Protein 1WWP (pdb70)

Solvent-accessible surface area: 11952 Å² total

Structure (mmCIF, N/CA/C/O backbone):
data_1WWP
#
_entry.id   1WWP
#
_cell.length_a   74.380
_cell.length_b   61.420
_cell.length_c   60.780
_cell.angle_alpha   90.00
_cell.angle_beta   122.00
_cell.angle_gamma   90.00
#
_symmetry.space_group_name_H-M   'C 1 2 1'
#
loop_
_entity.id
_entity.type
_entity.pdbx_description
1 polymer 'hypothetical protein TTHA0636'
2 water water
#
loop_
_atom_site.group_PDB
_atom_site.id
_atom_site.type_symbol
_atom_site.label_atom_id
_atom_site.label_alt_id
_atom_site.label_comp_id
_atom_site.label_asym_id
_atom_site.label_entity_id
_atom_site.label_seq_id
_atom_site.pdbx_PDB_ins_code
_atom_site.Cartn_x
_atom_site.Cartn_y
_atom_site.Cartn_z
_atom_site.occupancy
_atom_site.B_iso_or_equiv
_atom_site.auth_seq_id
_atom_site.auth_comp_id
_atom_site.auth_asym_id
_atom_site.auth_atom_id
_atom_site.pdbx_PDB_model_num
ATOM 9 N N . ALA A 1 2 ? 12.790 -2.171 12.349 1.00 86.77 2 ALA A N 1
ATOM 10 C CA . ALA A 1 2 ? 12.597 -0.970 11.540 1.00 79.10 2 ALA A CA 1
ATOM 11 C C . ALA A 1 2 ? 11.623 -1.122 10.363 1.00 72.57 2 ALA A C 1
ATOM 12 O O . ALA A 1 2 ? 10.436 -0.832 10.496 1.00 66.55 2 ALA A O 1
ATOM 14 N N . GLU A 1 3 ? 12.134 -1.579 9.222 1.00 71.63 3 GLU A N 1
ATOM 15 C CA . GLU A 1 3 ? 11.347 -1.756 7.995 1.00 71.44 3 GLU A CA 1
ATOM 16 C C . GLU A 1 3 ? 9.924 -2.316 8.133 1.00 69.83 3 GLU A C 1
ATOM 17 O O . GLU A 1 3 ? 8.962 -1.708 7.655 1.00 71.21 3 GLU A O 1
ATOM 23 N N . LYS A 1 4 ? 9.789 -3.475 8.767 1.00 66.12 4 LYS A N 1
ATOM 24 C CA . LYS A 1 4 ? 8.483 -4.108 8.936 1.00 65.56 4 LYS A CA 1
ATOM 25 C C . LYS A 1 4 ? 7.554 -3.247 9.795 1.00 59.93 4 LYS A C 1
ATOM 26 O O . LYS A 1 4 ? 6.351 -3.141 9.527 1.00 55.94 4 LYS A O 1
ATOM 32 N N . ALA A 1 5 ? 8.115 -2.637 10.832 1.00 51.65 5 ALA A N 1
ATOM 33 C CA . ALA A 1 5 ? 7.333 -1.776 11.708 1.00 47.47 5 ALA A CA 1
ATOM 34 C C . ALA A 1 5 ? 6.909 -0.565 10.881 1.00 40.08 5 ALA A C 1
ATOM 35 O O . ALA A 1 5 ? 5.783 -0.088 10.984 1.00 39.06 5 ALA A O 1
ATOM 37 N N . LEU A 1 6 ? 7.823 -0.092 10.041 1.00 37.49 6 LEU A N 1
ATOM 38 C CA . LEU A 1 6 ? 7.563 1.050 9.177 1.00 43.13 6 LEU A CA 1
ATOM 39 C C . LEU A 1 6 ? 6.401 0.791 8.213 1.00 38.08 6 LEU A C 1
ATOM 40 O O . LEU A 1 6 ? 5.728 1.724 7.783 1.00 42.05 6 LEU A O 1
ATOM 45 N N . ALA A 1 7 ? 6.162 -0.480 7.902 1.00 42.70 7 ALA A N 1
ATOM 46 C CA . ALA A 1 7 ? 5.089 -0.889 6.984 1.00 43.76 7 ALA A CA 1
ATOM 47 C C . ALA A 1 7 ? 3.706 -0.722 7.597 1.00 42.08 7 ALA A C 1
ATOM 48 O O . ALA A 1 7 ? 2.757 -0.301 6.931 1.00 45.79 7 ALA A O 1
ATOM 50 N N . THR A 1 8 ? 3.590 -1.061 8.876 1.00 47.44 8 THR A N 1
ATOM 51 C CA . THR A 1 8 ? 2.318 -0.946 9.577 1.00 41.06 8 THR A CA 1
ATOM 52 C C . THR A 1 8 ? 1.985 0.530 9.769 1.00 39.02 8 THR A C 1
ATOM 53 O O . THR A 1 8 ? 0.814 0.922 9.741 1.00 38.76 8 THR A O 1
ATOM 57 N N . LEU A 1 9 ? 3.015 1.354 9.947 1.00 35.72 9 LEU A N 1
ATOM 58 C CA . LEU A 1 9 ? 2.805 2.791 10.108 1.00 35.62 9 LEU A CA 1
ATOM 59 C C . LEU A 1 9 ? 2.246 3.394 8.816 1.00 36.15 9 LEU A C 1
ATOM 60 O O . LEU A 1 9 ? 1.265 4.144 8.842 1.00 41.35 9 LEU A O 1
ATOM 65 N N . LYS A 1 10 ? 2.883 3.073 7.691 1.00 37.52 10 LYS A N 1
ATOM 66 C CA . LYS A 1 10 ? 2.456 3.604 6.402 1.00 43.31 10 LYS A CA 1
ATOM 67 C C . LYS A 1 10 ? 1.008 3.261 6.067 1.00 46.73 10 LYS A C 1
ATOM 68 O O . LYS A 1 10 ? 0.348 3.995 5.332 1.00 48.44 10 LYS A O 1
ATOM 74 N N . GLU A 1 11 ? 0.511 2.159 6.622 1.00 47.86 11 GLU A N 1
ATOM 75 C CA . GLU A 1 11 ? -0.871 1.763 6.403 1.00 51.28 11 GLU A CA 1
ATOM 76 C C . GLU A 1 11 ? -1.816 2.870 6.867 1.00 52.10 11 GLU A C 1
ATOM 77 O O . GLU A 1 11 ? -2.877 3.074 6.282 1.00 52.33 11 GLU A O 1
ATOM 83 N N . LEU A 1 12 ? -1.426 3.587 7.915 1.00 43.55 12 LEU A N 1
ATOM 84 C CA . LEU A 1 12 ? -2.284 4.619 8.482 1.00 43.94 12 LEU A CA 1
ATOM 85 C C . LEU A 1 12 ? -1.781 6.048 8.350 1.00 45.55 12 LEU A C 1
ATOM 86 O O . LEU A 1 12 ? -2.575 6.981 8.329 1.00 44.89 12 LEU A O 1
ATOM 91 N N . ALA A 1 13 ? -0.466 6.221 8.273 1.00 46.93 13 ALA A N 1
ATOM 92 C CA . ALA A 1 13 ? 0.116 7.561 8.195 1.00 48.32 13 ALA A CA 1
ATOM 93 C C . ALA A 1 13 ? -0.302 8.385 6.977 1.00 48.25 13 ALA A C 1
ATOM 94 O O . ALA A 1 13 ? -0.249 9.614 7.009 1.00 48.14 13 ALA A O 1
ATOM 96 N N . PHE A 1 14 ? -0.731 7.715 5.914 1.00 53.76 14 PHE A N 1
ATOM 97 C CA . PHE A 1 14 ? -1.124 8.409 4.692 1.00 55.07 14 PHE A CA 1
ATOM 98 C C . PHE A 1 14 ? -2.623 8.539 4.504 1.00 57.42 14 PHE A C 1
ATOM 99 O O . PHE A 1 14 ? -3.101 8.797 3.400 1.00 62.77 14 PHE A O 1
ATOM 107 N N . LEU A 1 15 ? -3.363 8.383 5.596 1.00 56.05 15 LEU A N 1
ATOM 108 C CA . LEU A 1 15 ? -4.810 8.498 5.551 1.00 58.05 15 LEU A CA 1
ATOM 109 C C . LEU A 1 15 ? -5.194 9.966 5.547 1.00 62.10 15 LEU A C 1
ATOM 110 O O . LEU A 1 15 ? -4.777 10.731 6.416 1.00 59.93 15 LEU A O 1
ATOM 115 N N . GLU A 1 16 ? -5.997 10.351 4.561 1.00 63.79 16 GLU A N 1
ATOM 116 C CA . GLU A 1 16 ? -6.439 11.730 4.421 1.00 65.70 16 GLU A CA 1
ATOM 117 C C . GLU A 1 16 ? -7.302 12.216 5.591 1.00 62.90 16 GLU A C 1
ATOM 118 O O . GLU A 1 16 ? -7.034 13.268 6.162 1.00 60.55 16 GLU A O 1
ATOM 124 N N . ASP A 1 17 ? -8.336 11.457 5.945 1.00 61.57 17 ASP A N 1
ATOM 125 C CA . ASP A 1 17 ? -9.218 11.841 7.053 1.00 61.68 17 ASP A CA 1
ATOM 126 C C . ASP A 1 17 ? -9.435 10.647 7.986 1.00 55.76 17 ASP A C 1
ATOM 127 O O . ASP A 1 17 ? -10.454 9.963 7.912 1.00 49.84 17 ASP A O 1
ATOM 132 N N . PRO A 1 18 ? -8.480 10.399 8.898 1.00 51.27 18 PRO A N 1
ATOM 133 C CA . PRO A 1 18 ? -8.597 9.273 9.824 1.00 42.98 18 PRO A CA 1
ATOM 134 C C . PRO A 1 18 ? -9.627 9.486 10.910 1.00 37.11 18 PRO A C 1
ATOM 135 O O . PRO A 1 18 ? -9.933 10.614 11.297 1.00 43.12 18 PRO A O 1
ATOM 139 N N . SER A 1 19 ? -10.170 8.384 11.398 1.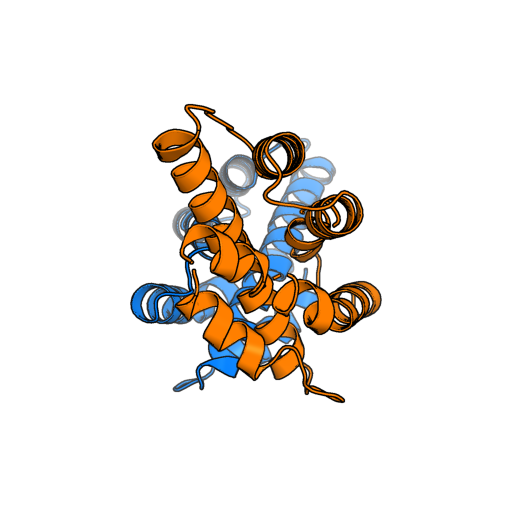00 37.33 19 SER A N 1
ATOM 140 C CA . SER A 1 19 ? -11.124 8.416 12.497 1.00 41.19 19 SER A CA 1
ATOM 141 C C . SER A 1 19 ? -10.247 8.556 13.749 1.00 38.72 19 SER A C 1
ATOM 142 O O . SER A 1 19 ? -9.026 8.438 13.666 1.00 35.36 19 SER A O 1
ATOM 145 N N . PRO A 1 20 ? -10.852 8.827 14.912 1.00 37.97 20 PRO A N 1
ATOM 146 C CA . PRO A 1 20 ? -10.027 8.951 16.120 1.00 39.09 20 PRO A CA 1
ATOM 147 C C . PRO A 1 20 ? -9.285 7.637 16.424 1.00 35.37 20 PRO A C 1
ATOM 148 O O . PRO A 1 20 ? -8.175 7.653 16.956 1.00 40.72 20 PRO A O 1
ATOM 152 N N . VAL A 1 21 ? -9.895 6.505 16.082 1.00 34.41 21 VAL A N 1
ATOM 153 C CA . VAL A 1 21 ? -9.254 5.208 16.317 1.00 32.51 21 VAL A CA 1
ATOM 154 C C . VAL A 1 21 ? -8.017 5.047 15.437 1.00 37.57 21 VAL A C 1
ATOM 155 O O . VAL A 1 21 ? -6.933 4.733 15.924 1.00 33.10 21 VAL A O 1
ATOM 159 N N . GLU A 1 22 ? -8.171 5.291 14.138 1.00 31.61 22 GLU A N 1
ATOM 160 C CA . GLU A 1 22 ? -7.055 5.159 13.217 1.00 35.48 22 GLU A CA 1
ATOM 161 C C . GLU A 1 22 ? -5.902 6.078 13.592 1.00 32.98 22 GLU A C 1
ATOM 162 O O . GLU A 1 22 ? -4.740 5.689 13.519 1.00 32.76 22 GLU A O 1
ATOM 168 N N . ARG A 1 23 ? -6.244 7.308 13.969 1.00 29.61 23 ARG A N 1
ATOM 169 C CA . ARG A 1 23 ? -5.266 8.303 14.365 1.00 32.14 23 ARG A CA 1
ATOM 170 C C . ARG A 1 23 ? -4.459 7.847 15.613 1.00 29.62 23 ARG A C 1
ATOM 171 O O . ARG A 1 23 ? -3.242 7.913 15.632 1.00 28.30 23 ARG A O 1
ATOM 179 N N . ASP A 1 24 ? -5.151 7.395 16.651 1.00 30.89 24 ASP A N 1
ATOM 180 C CA . ASP A 1 24 ? -4.471 6.927 17.858 1.00 32.24 24 ASP A CA 1
ATOM 181 C C . ASP A 1 24 ? -3.558 5.752 17.505 1.00 36.41 24 ASP A C 1
ATOM 182 O O . ASP A 1 24 ? -2.433 5.653 17.997 1.00 36.11 24 ASP A O 1
ATOM 187 N N . ALA A 1 25 ? -4.046 4.876 16.630 1.00 31.37 25 ALA A N 1
ATOM 188 C CA . ALA A 1 25 ? -3.284 3.723 16.171 1.00 27.16 25 ALA A CA 1
ATOM 189 C C . ALA A 1 25 ? -2.037 4.158 15.396 1.00 28.98 25 ALA A C 1
ATOM 190 O O . ALA A 1 25 ? -0.981 3.545 15.502 1.00 28.24 25 ALA A O 1
ATOM 192 N N . ALA A 1 26 ? -2.166 5.206 14.594 1.00 34.45 26 ALA A N 1
ATOM 193 C CA . ALA A 1 26 ? -1.036 5.704 13.809 1.00 33.77 26 ALA A CA 1
ATOM 194 C C . ALA A 1 26 ? 0.016 6.258 14.768 1.00 29.57 26 ALA A C 1
ATOM 195 O O . ALA A 1 26 ? 1.209 6.149 14.529 1.00 25.79 26 ALA A O 1
ATOM 197 N N . ILE A 1 27 ? -0.439 6.850 15.861 1.00 33.36 27 ILE A N 1
ATOM 198 C CA . ILE A 1 27 ? 0.488 7.417 16.833 1.00 34.29 27 ILE A CA 1
ATOM 199 C C . ILE A 1 27 ? 1.255 6.304 17.547 1.00 30.52 27 ILE A C 1
ATOM 200 O O . ILE A 1 27 ? 2.461 6.400 17.759 1.00 32.52 27 ILE A O 1
ATOM 205 N N . GLN A 1 28 ? 0.545 5.239 17.901 1.00 31.91 28 GLN A N 1
ATOM 206 C CA . GLN A 1 28 ? 1.155 4.093 18.553 1.00 27.81 28 GLN A CA 1
ATOM 207 C C . GLN A 1 28 ? 2.210 3.480 17.629 1.00 31.17 28 GLN A C 1
ATOM 208 O O . GLN A 1 28 ? 3.323 3.168 18.056 1.00 34.48 28 GLN A O 1
ATOM 214 N N . ARG A 1 29 ? 1.874 3.316 16.357 1.00 29.32 29 ARG A N 1
ATOM 215 C CA . ARG A 1 29 ? 2.817 2.727 15.406 1.00 26.03 29 ARG A CA 1
ATOM 216 C C . ARG A 1 29 ? 4.012 3.620 15.178 1.00 26.07 29 ARG A C 1
ATOM 217 O O . ARG A 1 29 ? 5.127 3.147 14.984 1.00 24.84 29 ARG A O 1
ATOM 225 N N . PHE A 1 30 ? 3.783 4.923 15.171 1.00 26.51 30 PHE A N 1
ATOM 226 C CA . PHE A 1 30 ? 4.895 5.845 15.016 1.00 27.25 30 PHE A CA 1
ATOM 227 C C . PHE A 1 30 ? 5.871 5.604 16.189 1.00 23.51 30 PHE A C 1
ATOM 228 O O . PHE A 1 30 ? 7.094 5.581 16.016 1.00 29.02 30 PHE A O 1
ATOM 236 N N . GLU A 1 31 ? 5.314 5.413 17.379 1.00 25.19 31 GLU A N 1
ATOM 237 C CA . GLU A 1 31 ? 6.138 5.189 18.561 1.00 28.47 31 GLU A CA 1
ATOM 238 C C . GLU A 1 31 ? 7.081 4.015 18.389 1.00 31.16 31 GLU A C 1
ATOM 239 O O . GLU A 1 31 ? 8.302 4.184 18.459 1.00 33.17 31 GLU A O 1
ATOM 245 N N . TYR A 1 32 ? 6.540 2.823 18.140 1.00 31.26 32 TYR A N 1
ATOM 246 C CA . TYR A 1 32 ? 7.426 1.682 18.001 1.00 34.64 32 TYR A CA 1
ATOM 247 C C . TYR A 1 32 ? 8.275 1.687 16.743 1.00 33.53 32 TYR A C 1
ATOM 248 O O . TYR A 1 32 ? 9.313 1.033 16.698 1.00 38.66 32 TYR A O 1
ATOM 257 N N . THR A 1 33 ? 7.860 2.439 15.729 1.00 25.90 33 THR A N 1
ATOM 258 C CA . THR A 1 33 ? 8.656 2.528 14.520 1.00 29.31 33 THR A CA 1
ATOM 259 C C . THR A 1 33 ? 9.853 3.434 14.794 1.00 29.14 33 THR A C 1
ATOM 260 O O . THR A 1 33 ? 10.968 3.197 14.323 1.00 27.75 33 THR A O 1
ATOM 264 N N . PHE A 1 34 ? 9.601 4.494 15.548 1.00 32.82 34 PHE A N 1
ATOM 265 C CA . PHE A 1 34 ? 10.646 5.438 15.921 1.00 32.43 34 PHE A CA 1
ATOM 266 C C . PHE A 1 34 ? 11.729 4.736 16.737 1.00 29.80 34 PHE A C 1
ATOM 267 O O . PHE A 1 34 ? 12.920 4.870 16.458 1.00 28.50 34 PHE A O 1
ATOM 275 N N . GLU A 1 35 ? 11.299 4.010 17.764 1.00 32.09 35 GLU A N 1
ATOM 276 C CA . GLU A 1 35 ? 12.234 3.306 18.629 1.00 39.28 35 GLU A CA 1
ATOM 277 C C . GLU A 1 35 ? 13.091 2.342 17.824 1.00 39.61 35 GLU A C 1
ATOM 278 O O . GLU A 1 35 ? 14.303 2.266 18.026 1.00 37.09 35 GLU A O 1
ATOM 284 N N . ALA A 1 36 ? 12.466 1.608 16.909 1.00 36.28 36 ALA A N 1
ATOM 285 C CA . ALA A 1 36 ? 13.206 0.665 16.078 1.00 38.88 36 ALA A CA 1
ATOM 286 C C . ALA A 1 36 ? 14.101 1.432 15.121 1.00 36.54 36 ALA A C 1
ATOM 287 O O . ALA A 1 36 ? 15.187 0.988 14.770 1.00 39.62 36 ALA A O 1
ATOM 289 N N . PHE A 1 37 ? 13.645 2.601 14.699 1.00 39.14 37 PHE A N 1
ATOM 290 C CA . PHE A 1 37 ? 14.434 3.387 13.771 1.00 34.03 37 PHE A CA 1
ATOM 291 C C . PHE A 1 37 ? 15.735 3.941 14.384 1.00 32.37 37 PHE A C 1
ATOM 292 O O . PHE A 1 37 ? 16.804 3.751 13.825 1.00 28.06 37 PHE A O 1
ATOM 300 N N . TRP A 1 38 ? 15.668 4.609 15.531 1.00 33.09 38 TRP A N 1
ATOM 301 C CA . TRP A 1 38 ? 16.912 5.171 16.072 1.00 31.90 38 TRP A CA 1
ATOM 302 C C . TRP A 1 38 ? 17.866 4.089 16.544 1.00 28.58 38 TRP A C 1
ATOM 303 O O . TRP A 1 38 ? 19.078 4.260 16.495 1.00 30.80 38 TRP A O 1
ATOM 314 N N . LYS A 1 39 ? 17.311 2.952 16.943 1.00 33.39 39 LYS A N 1
ATOM 315 C CA . LYS A 1 39 ? 18.127 1.822 17.367 1.00 35.75 39 LYS A CA 1
ATOM 316 C C . LYS A 1 39 ? 18.910 1.259 16.190 1.00 28.80 39 LYS A C 1
ATOM 317 O O . LYS A 1 39 ? 20.071 0.872 16.331 1.00 29.05 39 LYS A O 1
ATOM 323 N N . ALA A 1 40 ? 18.292 1.219 15.017 1.00 26.67 40 ALA A N 1
ATOM 324 C CA . ALA A 1 40 ? 18.991 0.695 13.841 1.00 25.57 40 ALA A CA 1
ATOM 325 C C . ALA A 1 40 ? 20.115 1.661 13.450 1.00 27.17 40 ALA A C 1
ATOM 326 O O . ALA A 1 40 ? 21.203 1.248 13.038 1.00 29.46 40 ALA A O 1
ATOM 328 N N . LEU A 1 41 ? 19.842 2.954 13.543 1.00 26.91 41 LEU A N 1
ATOM 329 C CA . LEU A 1 41 ? 20.860 3.966 13.233 1.00 29.17 41 LEU A CA 1
ATOM 330 C C . LEU A 1 41 ? 22.013 3.851 14.256 1.00 24.05 41 LEU A C 1
ATOM 331 O O . LEU A 1 41 ? 23.181 3.890 13.894 1.00 27.87 41 LEU A O 1
ATOM 336 N N . GLN A 1 42 ? 21.660 3.712 15.531 1.00 23.15 42 GLN A N 1
ATOM 337 C CA . GLN A 1 42 ? 22.670 3.584 16.585 1.00 29.82 42 GLN A CA 1
ATOM 338 C C . GLN A 1 42 ? 23.615 2.400 16.314 1.00 30.22 42 GLN A C 1
ATOM 339 O O . GLN A 1 42 ? 24.832 2.555 16.353 1.00 32.94 42 GLN A O 1
ATOM 345 N N . ALA A 1 43 ? 23.046 1.230 16.012 1.00 38.44 43 ALA A N 1
ATOM 346 C CA . ALA A 1 43 ? 23.829 0.022 15.720 1.00 34.99 43 ALA A CA 1
ATOM 347 C C . ALA A 1 43 ? 24.665 0.204 14.471 1.00 36.52 43 ALA A C 1
ATOM 348 O O . ALA A 1 43 ? 25.813 -0.240 14.402 1.00 34.28 43 ALA A O 1
ATOM 350 N N . TYR A 1 44 ? 24.087 0.860 13.471 1.00 31.54 44 TYR A N 1
ATOM 351 C CA . TYR A 1 44 ? 24.801 1.088 12.229 1.00 29.33 44 TYR A CA 1
ATOM 352 C C . TYR A 1 44 ? 26.012 2.006 12.472 1.00 32.23 44 TYR A C 1
ATOM 353 O O . TYR A 1 44 ? 27.111 1.753 11.985 1.00 32.83 44 TYR A O 1
ATOM 362 N N . LEU A 1 45 ? 25.786 3.100 13.186 1.00 32.59 45 LEU A N 1
ATOM 363 C CA . LEU A 1 45 ? 26.862 4.047 13.463 1.00 35.71 45 LEU A CA 1
ATOM 364 C C . LEU A 1 45 ? 27.959 3.336 14.263 1.00 35.03 45 LEU A C 1
ATOM 365 O O . LEU A 1 45 ? 29.144 3.557 14.044 1.00 33.79 45 LEU A O 1
ATOM 370 N N . ARG A 1 46 ? 27.546 2.456 15.165 1.00 31.35 46 ARG A N 1
ATOM 371 C CA . ARG A 1 46 ? 28.493 1.715 15.982 1.00 40.57 46 ARG A CA 1
ATOM 372 C C . ARG A 1 46 ? 29.348 0.767 15.151 1.00 41.78 46 ARG A C 1
ATOM 373 O O . ARG A 1 46 ? 30.574 0.850 15.166 1.00 37.83 46 ARG A O 1
ATOM 381 N N . GLU A 1 47 ? 28.689 -0.112 14.406 1.00 40.65 47 GLU A N 1
ATOM 382 C CA . GLU A 1 47 ? 29.360 -1.117 13.593 1.00 39.70 47 GLU A CA 1
ATOM 383 C C . GLU A 1 47 ? 30.069 -0.646 12.331 1.00 38.14 47 GLU A C 1
ATOM 384 O O . GLU A 1 47 ? 31.170 -1.113 12.016 1.00 33.22 47 GLU A O 1
ATOM 390 N N . LYS A 1 48 ? 29.450 0.269 11.601 1.00 34.00 48 LYS A N 1
ATOM 391 C CA . LYS A 1 48 ? 30.041 0.749 10.353 1.00 35.06 48 LYS A CA 1
ATOM 392 C C . LYS A 1 48 ? 30.903 2.007 10.466 1.00 32.29 48 LYS A C 1
ATOM 393 O O . LYS A 1 48 ? 31.766 2.232 9.623 1.00 38.69 48 LYS A O 1
ATOM 399 N N . GLU A 1 49 ? 30.661 2.846 11.471 1.00 28.80 49 GLU A N 1
ATOM 400 C CA . GLU A 1 49 ? 31.443 4.090 11.599 1.00 29.89 49 GLU A CA 1
ATOM 401 C C . GLU A 1 49 ? 32.361 4.133 12.829 1.00 32.68 49 GLU A C 1
ATOM 402 O O . GLU A 1 49 ? 33.345 4.871 12.841 1.00 28.72 49 GLU A O 1
ATOM 408 N N . GLY A 1 50 ? 32.011 3.359 13.856 1.00 33.87 50 GLY A N 1
ATOM 409 C CA . GLY A 1 50 ? 32.791 3.330 15.074 1.00 35.04 50 GLY A CA 1
ATOM 410 C C . GLY A 1 50 ? 32.400 4.527 15.917 1.00 41.92 50 GLY A C 1
ATOM 411 O O . GLY A 1 50 ? 33.166 4.985 16.767 1.00 32.59 50 GLY A O 1
ATOM 412 N N . LEU A 1 51 ? 31.211 5.059 15.645 1.00 37.69 51 LEU A N 1
ATOM 413 C CA . LEU A 1 51 ? 30.701 6.195 16.389 1.00 39.65 51 LEU A CA 1
ATOM 414 C C . LEU A 1 51 ? 29.624 5.715 17.353 1.00 35.48 51 LEU A C 1
ATOM 415 O O . LEU A 1 51 ? 28.711 4.987 16.971 1.00 36.46 51 LEU A O 1
ATOM 420 N N . GLU A 1 52 ? 29.726 6.140 18.605 1.00 29.51 52 GLU A N 1
ATOM 421 C CA . GLU A 1 52 ? 28.778 5.734 19.628 1.00 35.83 52 GLU A CA 1
ATOM 422 C C . GLU A 1 52 ? 27.834 6.849 20.089 1.00 40.56 52 GLU A C 1
ATOM 423 O O . GLU A 1 52 ? 28.274 7.911 20.544 1.00 41.65 52 GLU A O 1
ATOM 429 N N . GLY A 1 53 ? 26.534 6.597 19.980 1.00 41.56 53 GLY A N 1
ATOM 430 C CA . GLY A 1 53 ? 25.543 7.566 20.411 1.00 41.07 53 GLY A CA 1
ATOM 431 C C . GLY A 1 53 ? 24.662 6.863 21.419 1.00 46.62 53 GLY A C 1
ATOM 432 O O . GLY A 1 53 ? 24.318 5.697 21.218 1.00 46.51 53 GLY A O 1
ATOM 433 N N . ALA A 1 54 ? 24.293 7.548 22.502 1.00 46.37 54 ALA A N 1
ATOM 434 C CA . ALA A 1 54 ? 23.459 6.930 23.530 1.00 43.88 54 ALA A CA 1
ATOM 435 C C . ALA A 1 54 ? 21.964 7.230 23.391 1.00 42.65 54 ALA A C 1
ATOM 436 O O . ALA A 1 54 ? 21.123 6.355 23.598 1.00 46.30 54 ALA A O 1
ATOM 438 N N . SER A 1 55 ? 21.640 8.466 23.038 1.00 40.43 55 SER A N 1
ATOM 439 C CA . SER A 1 55 ? 20.248 8.894 22.913 1.00 41.67 55 SER A CA 1
ATOM 440 C C . SER A 1 55 ? 19.790 9.158 21.481 1.00 31.99 55 SER A C 1
ATOM 441 O O . SER A 1 55 ? 20.599 9.346 20.585 1.00 34.53 55 SER A O 1
ATOM 444 N N . PRO A 1 56 ? 18.468 9.191 21.260 1.00 36.71 56 PRO A N 1
ATOM 445 C CA . PRO A 1 56 ? 17.927 9.447 19.922 1.00 33.24 56 PRO A CA 1
ATOM 446 C C . PRO A 1 56 ? 18.529 10.707 19.285 1.00 35.54 56 PRO A C 1
ATOM 447 O O . PRO A 1 56 ? 18.939 10.700 18.113 1.00 29.92 56 PRO A O 1
ATOM 451 N N . LYS A 1 57 ? 18.599 11.792 20.057 1.00 34.81 57 LYS A N 1
ATOM 452 C CA . LYS A 1 57 ? 19.157 13.041 19.530 1.00 36.36 57 LYS A CA 1
ATOM 453 C C . LYS A 1 57 ? 20.648 12.959 19.223 1.00 33.27 57 LYS A C 1
ATOM 454 O O . LYS A 1 57 ? 21.121 13.505 18.232 1.00 38.78 57 LYS A O 1
ATOM 460 N N . GLY A 1 58 ? 21.392 12.274 20.074 1.00 35.42 58 GLY A N 1
ATOM 461 C CA . GLY A 1 58 ? 22.818 12.144 19.844 1.00 35.83 58 GLY A CA 1
ATOM 462 C C . GLY A 1 58 ? 23.094 11.304 18.619 1.00 31.69 58 GLY A C 1
ATOM 463 O O . GLY A 1 58 ? 24.009 11.580 17.849 1.00 29.32 58 GLY A O 1
ATOM 464 N N . VAL A 1 59 ? 22.302 10.254 18.449 1.00 29.44 59 VAL A N 1
ATOM 465 C CA . VAL A 1 59 ? 22.475 9.375 17.299 1.00 34.91 59 VAL A CA 1
ATOM 466 C C . VAL A 1 59 ? 22.148 10.139 16.018 1.00 26.93 59 VAL A C 1
ATOM 467 O O . VAL A 1 59 ? 22.832 10.038 15.005 1.00 33.38 59 VAL A O 1
ATOM 471 N N . ILE A 1 60 ? 21.113 10.957 16.078 1.00 32.31 60 ILE A N 1
ATOM 472 C CA . ILE A 1 60 ? 20.747 11.715 14.887 1.00 36.78 60 ILE A CA 1
ATOM 473 C C . ILE A 1 60 ? 21.896 12.699 14.521 1.00 31.38 60 ILE A C 1
ATOM 474 O O . ILE A 1 60 ? 22.270 12.834 13.341 1.00 30.20 60 ILE A O 1
ATOM 479 N N . ARG A 1 61 ? 22.479 13.343 15.535 1.00 32.18 61 ARG A N 1
ATOM 480 C CA . ARG A 1 61 ? 23.581 14.292 15.307 1.00 36.56 61 ARG A CA 1
ATOM 481 C C . ARG A 1 61 ? 24.771 13.578 14.671 1.00 32.73 61 ARG A C 1
ATOM 482 O O . ARG A 1 61 ? 25.432 14.106 13.788 1.00 33.45 61 ARG A O 1
ATOM 490 N N . LEU A 1 62 ? 25.063 12.358 15.120 1.00 35.63 62 LEU A N 1
ATOM 491 C CA . LEU A 1 62 ? 26.177 11.582 14.539 1.00 26.24 62 LEU A CA 1
ATOM 492 C C . LEU A 1 62 ? 25.778 11.137 13.124 1.00 28.33 62 LEU A C 1
ATOM 493 O O . LEU A 1 62 ? 26.590 11.168 12.212 1.00 25.29 62 LEU A O 1
ATOM 498 N N . ALA A 1 63 ? 24.526 10.727 12.937 1.00 30.90 63 ALA A N 1
ATOM 499 C CA . ALA A 1 63 ? 24.088 10.327 11.606 1.00 32.65 63 ALA A CA 1
ATOM 500 C C . ALA A 1 63 ? 24.296 11.516 10.653 1.00 36.24 63 ALA A C 1
ATOM 501 O O . ALA A 1 63 ? 24.708 11.343 9.510 1.00 39.47 63 ALA A O 1
ATOM 503 N N . ARG A 1 64 ? 24.022 12.725 11.136 1.00 39.48 64 ARG A N 1
ATOM 504 C CA . ARG A 1 64 ? 24.191 13.924 10.320 1.00 37.66 64 ARG A CA 1
ATOM 505 C C . ARG A 1 64 ? 25.645 14.179 9.968 1.00 40.33 64 ARG A C 1
ATOM 506 O O . ARG A 1 64 ? 25.979 14.403 8.808 1.00 36.13 64 ARG A O 1
ATOM 514 N N . GLU A 1 65 ? 26.522 14.150 10.966 1.00 37.80 65 GLU A N 1
ATOM 515 C CA . GLU A 1 65 ? 27.916 14.416 10.667 1.00 42.70 65 GLU A CA 1
ATOM 516 C C . GLU A 1 65 ? 28.540 13.393 9.721 1.00 39.04 65 GLU A C 1
ATOM 517 O O . GLU A 1 65 ? 29.418 13.726 8.923 1.00 37.03 65 GLU A O 1
ATOM 523 N N . VAL A 1 66 ? 28.090 12.146 9.801 1.00 42.36 66 VAL A N 1
ATOM 524 C CA . VAL A 1 66 ? 28.647 11.111 8.952 1.00 41.74 66 VAL A CA 1
ATOM 525 C C . VAL A 1 66 ? 28.052 11.163 7.549 1.00 47.29 66 VAL A C 1
ATOM 526 O O . VAL A 1 66 ? 28.544 10.536 6.614 1.00 53.03 66 VAL A O 1
ATOM 530 N N . GLY A 1 67 ? 26.989 11.940 7.413 1.00 47.97 67 GLY A N 1
ATOM 531 C CA . GLY A 1 67 ? 26.363 12.099 6.119 1.00 51.25 67 GLY A CA 1
ATOM 532 C C . GLY A 1 67 ? 25.118 11.269 5.881 1.00 55.59 67 GLY A C 1
ATOM 533 O O . GLY A 1 67 ? 24.459 11.434 4.853 1.00 53.87 67 GLY A O 1
ATOM 534 N N . LEU A 1 68 ? 24.790 10.382 6.819 1.00 56.91 68 LEU A N 1
ATOM 535 C CA . LEU A 1 68 ? 23.613 9.527 6.693 1.00 55.55 68 LEU A CA 1
ATOM 536 C C . LEU A 1 68 ? 22.348 10.361 6.620 1.00 53.16 68 LEU A C 1
ATOM 537 O O . LEU A 1 68 ? 21.325 9.914 6.114 1.00 55.87 68 LEU A O 1
ATOM 542 N N . LEU A 1 69 ? 22.424 11.575 7.143 1.00 50.82 69 LEU A N 1
ATOM 543 C CA . LEU A 1 69 ? 21.295 12.487 7.128 1.00 50.34 69 LEU A CA 1
ATOM 544 C C . LEU A 1 69 ? 21.754 13.841 6.642 1.00 54.66 69 LEU A C 1
ATOM 545 O O . LEU A 1 69 ? 22.716 14.396 7.166 1.00 56.20 69 LEU A O 1
ATOM 550 N N . ARG A 1 70 ? 21.077 14.376 5.636 1.00 58.69 70 ARG A N 1
ATOM 551 C CA . ARG A 1 70 ? 21.417 15.703 5.165 1.00 60.21 70 ARG A CA 1
ATOM 552 C C . ARG A 1 70 ? 20.918 16.591 6.296 1.00 64.56 70 ARG A C 1
ATOM 553 O O . ARG A 1 70 ? 20.089 16.155 7.100 1.00 64.62 70 ARG A O 1
ATOM 561 N N . ASP A 1 71 ? 21.410 17.822 6.373 1.00 65.72 71 ASP A N 1
ATOM 562 C CA . ASP A 1 71 ? 20.993 18.716 7.447 1.00 67.01 71 ASP A CA 1
ATOM 563 C C . ASP A 1 71 ? 19.478 18.834 7.566 1.00 66.81 71 ASP A C 1
ATOM 564 O O . ASP A 1 71 ? 18.942 18.805 8.672 1.00 65.64 71 ASP A O 1
ATOM 569 N N . GLU A 1 72 ? 18.782 18.950 6.437 1.00 67.53 72 GLU A N 1
ATOM 570 C CA . GLU A 1 72 ? 17.325 19.069 6.472 1.00 67.43 72 GLU A CA 1
ATOM 571 C C . GLU A 1 72 ? 16.670 17.807 7.039 1.00 59.24 72 GLU A C 1
ATOM 572 O O . GLU A 1 72 ? 15.726 17.887 7.824 1.00 54.50 72 GLU A O 1
ATOM 578 N N . GLU A 1 73 ? 17.165 16.644 6.634 1.00 53.36 73 GLU A N 1
ATOM 579 C CA . GLU A 1 73 ? 16.622 15.387 7.139 1.00 49.61 73 GLU A CA 1
ATOM 580 C C . GLU A 1 73 ? 16.874 15.354 8.650 1.00 45.47 73 GLU A C 1
ATOM 581 O O . GLU A 1 73 ? 15.979 15.031 9.441 1.00 43.78 73 GLU A O 1
ATOM 587 N N . ALA A 1 74 ? 18.098 15.703 9.044 1.00 45.25 74 ALA A N 1
ATOM 588 C CA . ALA A 1 74 ? 18.475 15.716 10.461 1.00 40.08 74 ALA A CA 1
ATOM 589 C C . ALA A 1 74 ? 17.473 16.510 11.278 1.00 37.31 74 ALA A C 1
ATOM 590 O O . ALA A 1 74 ? 16.947 16.005 12.259 1.00 39.28 74 ALA A O 1
ATOM 592 N N . ARG A 1 75 ? 17.196 17.753 10.875 1.00 43.22 75 ARG A N 1
ATOM 593 C CA . ARG A 1 75 ? 16.244 18.580 11.605 1.00 40.40 75 ARG A CA 1
ATOM 594 C C . ARG A 1 75 ? 14.849 17.952 11.661 1.00 40.35 75 ARG A C 1
ATOM 595 O O . ARG A 1 75 ? 14.180 18.001 12.687 1.00 39.07 75 ARG A O 1
ATOM 603 N N . LEU A 1 76 ? 14.403 17.353 10.566 1.00 40.92 76 LEU A N 1
ATOM 604 C CA . LEU A 1 76 ? 13.093 16.720 10.570 1.00 39.49 76 LEU A CA 1
ATOM 605 C C . LEU A 1 76 ? 13.150 15.556 11.584 1.00 38.89 76 LEU A C 1
ATOM 606 O O . LEU A 1 76 ? 12.167 15.267 12.261 1.00 41.06 76 LEU A O 1
ATOM 611 N N . ALA A 1 77 ? 14.312 14.907 11.680 1.00 36.01 77 ALA A N 1
ATOM 612 C CA . ALA A 1 77 ? 14.536 13.792 12.612 1.00 39.07 77 ALA A CA 1
ATOM 613 C C . ALA A 1 77 ? 14.455 14.266 14.064 1.00 35.96 77 ALA A C 1
ATOM 614 O O . ALA A 1 77 ? 13.818 13.631 14.901 1.00 38.19 77 ALA A O 1
ATOM 616 N N . LEU A 1 78 ? 15.110 15.385 14.354 1.00 40.26 78 LEU A N 1
ATOM 617 C CA . LEU A 1 78 ? 15.110 15.953 15.697 1.00 43.00 78 LEU A CA 1
ATOM 618 C C . LEU A 1 78 ? 13.696 16.371 16.087 1.00 45.92 78 LEU A C 1
ATOM 619 O O . LEU A 1 78 ? 13.331 16.363 17.267 1.00 46.42 78 LEU A O 1
ATOM 624 N N . GLY A 1 79 ? 12.896 16.737 15.092 1.00 41.38 79 GLY A N 1
ATOM 625 C CA . GLY A 1 79 ? 11.533 17.128 15.386 1.00 37.48 79 GLY A CA 1
ATOM 626 C C . GLY A 1 79 ? 10.771 15.871 15.728 1.00 39.41 79 GLY A C 1
ATOM 627 O O . GLY A 1 79 ? 9.840 15.882 16.534 1.00 44.64 79 GLY A O 1
ATOM 636 N N . VAL A 1 81 ? 11.981 13.330 17.319 1.00 34.38 81 VAL A N 1
ATOM 637 C CA . VAL A 1 81 ? 12.248 12.982 18.713 1.00 37.10 81 VAL A CA 1
ATOM 638 C C . VAL A 1 81 ? 11.348 13.806 19.632 1.00 36.11 81 VAL A C 1
ATOM 639 O O . VAL A 1 81 ? 10.774 13.278 20.580 1.00 38.13 81 VAL A O 1
ATOM 643 N N . ASP A 1 82 ? 11.189 15.093 19.346 1.00 42.06 82 ASP A N 1
ATOM 644 C CA . ASP A 1 82 ? 10.326 15.908 20.196 1.00 40.81 8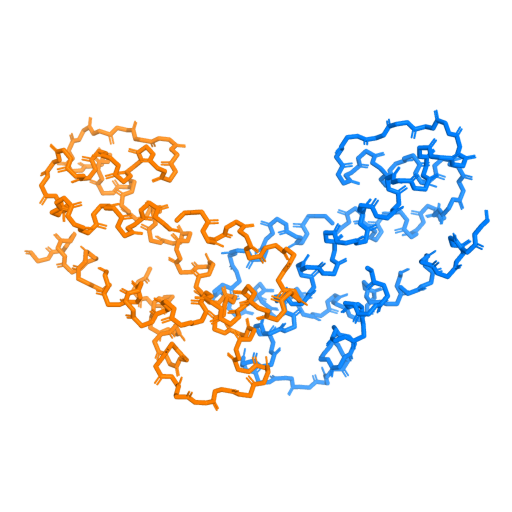2 ASP A CA 1
ATOM 645 C C . ASP A 1 82 ? 8.853 15.463 20.123 1.00 37.37 82 ASP A C 1
ATOM 646 O O . ASP A 1 82 ? 8.164 15.421 21.140 1.00 39.67 82 ASP A O 1
ATOM 651 N N . ASP A 1 83 ? 8.369 15.113 18.937 1.00 39.22 83 ASP A N 1
ATOM 652 C CA . ASP A 1 83 ? 6.991 14.636 18.812 1.00 38.10 83 ASP A CA 1
ATOM 653 C C . ASP A 1 83 ? 6.817 13.320 19.571 1.00 34.93 83 ASP A C 1
ATOM 654 O O . ASP A 1 83 ? 5.736 13.013 20.085 1.00 32.89 83 ASP A O 1
ATOM 659 N N . ARG A 1 84 ? 7.896 12.549 19.633 1.00 31.99 84 ARG A N 1
ATOM 660 C CA . ARG A 1 84 ? 7.888 11.284 20.337 1.00 32.84 84 ARG A CA 1
ATOM 661 C C . ARG A 1 84 ? 7.654 11.559 21.833 1.00 38.96 84 ARG A C 1
ATOM 662 O O . ARG A 1 84 ? 7.000 10.786 22.528 1.00 31.55 84 ARG A O 1
ATOM 670 N N . SER A 1 85 ? 8.169 12.680 22.329 1.00 39.87 85 SER A N 1
ATOM 671 C CA . SER A 1 85 ? 7.974 13.000 23.737 1.00 39.76 85 SER A CA 1
ATOM 672 C C . SER A 1 85 ? 6.569 13.533 23.987 1.00 35.13 85 SER A C 1
ATOM 673 O O . SER A 1 85 ? 6.142 13.647 25.122 1.00 38.04 85 SER A O 1
ATOM 676 N N . LEU A 1 86 ? 5.831 13.855 22.928 1.00 39.01 86 LEU A N 1
ATOM 677 C CA . LEU A 1 86 ? 4.474 14.358 23.112 1.00 34.39 86 LEU A CA 1
ATOM 678 C C . LEU A 1 86 ? 3.353 13.330 22.896 1.00 40.43 86 LEU A C 1
ATOM 679 O O . LEU A 1 86 ? 2.199 13.597 23.220 1.00 34.17 86 LEU A O 1
ATOM 684 N N . THR A 1 87 ? 3.684 12.156 22.370 1.00 35.40 87 THR A N 1
ATOM 685 C CA . THR A 1 87 ? 2.664 11.146 22.087 1.00 37.53 87 THR A CA 1
ATOM 686 C C . THR A 1 87 ? 1.828 10.727 23.290 1.00 43.05 87 THR A C 1
ATOM 687 O O . THR A 1 87 ? 0.655 10.347 23.141 1.00 39.97 87 THR A O 1
ATOM 691 N N . VAL A 1 88 ? 2.416 10.812 24.478 1.00 35.97 88 VAL A N 1
ATOM 692 C CA . VAL A 1 88 ? 1.713 10.442 25.689 1.00 38.21 88 VAL A CA 1
ATOM 693 C C . VAL A 1 88 ? 0.700 11.498 26.152 1.00 38.55 88 VAL A C 1
ATOM 694 O O . VAL A 1 88 ? -0.055 11.271 27.092 1.00 38.97 88 VAL A O 1
ATOM 698 N N . HIS A 1 89 ? 0.671 12.644 25.481 1.00 40.79 89 HIS A N 1
ATOM 699 C CA . HIS A 1 89 ? -0.286 13.697 25.827 1.00 43.03 89 HIS A CA 1
ATOM 700 C C . HIS A 1 89 ? -1.260 13.902 24.664 1.00 46.86 89 HIS A C 1
ATOM 701 O O . HIS A 1 89 ? -1.911 14.943 24.561 1.00 48.24 89 HIS A O 1
ATOM 708 N N . THR A 1 90 ? -1.367 12.904 23.792 1.00 49.36 90 THR A N 1
ATOM 709 C CA . THR A 1 90 ? -2.252 13.024 22.642 1.00 50.30 90 THR A CA 1
ATOM 710 C C . THR A 1 90 ? -3.696 12.710 22.963 1.00 55.24 90 THR A C 1
ATOM 711 O O . THR A 1 90 ? -4.461 12.249 22.107 1.00 55.08 90 THR A O 1
ATOM 715 N N . TYR A 1 91 ? -4.072 12.940 24.211 1.00 59.53 91 TYR A N 1
ATOM 716 C CA . TYR A 1 91 ? -5.459 12.743 24.572 1.00 65.72 91 TYR A CA 1
ATOM 717 C C . TYR A 1 91 ? -6.176 13.971 23.997 1.00 68.24 91 TYR A C 1
ATOM 718 O O . TYR A 1 91 ? -7.385 13.959 23.776 1.00 70.05 91 TYR A O 1
ATOM 727 N N . ASN A 1 92 ? -5.410 15.028 23.743 1.00 70.07 92 ASN A N 1
ATOM 728 C CA . ASN A 1 92 ? -5.961 16.263 23.194 1.00 72.14 92 ASN A CA 1
ATOM 729 C C . ASN A 1 92 ? -6.017 16.179 21.676 1.00 73.01 92 ASN A C 1
ATOM 730 O O . ASN A 1 92 ? -4.983 16.046 21.018 1.00 69.88 92 ASN A O 1
ATOM 735 N N . GLU A 1 93 ? -7.227 16.249 21.126 1.00 74.00 93 GLU A N 1
ATOM 736 C CA . GLU A 1 93 ? -7.408 16.181 19.681 1.00 76.84 93 GLU A CA 1
ATOM 737 C C . GLU A 1 93 ? -6.451 17.108 18.950 1.00 75.39 93 GLU A C 1
ATOM 738 O O . GLU A 1 93 ? -5.897 16.741 17.915 1.00 75.03 93 GLU A O 1
ATOM 744 N N . PRO A 1 94 ? -6.252 18.332 19.471 1.00 74.36 94 PRO A N 1
ATOM 745 C CA . PRO A 1 94 ? -5.332 19.255 18.803 1.00 71.60 94 PRO A CA 1
ATOM 746 C C . PRO A 1 94 ? -3.986 18.566 18.565 1.00 66.67 94 PRO A C 1
ATOM 747 O O . PRO A 1 94 ? -3.606 18.297 17.423 1.00 63.98 94 PRO A O 1
ATOM 751 N N . LEU A 1 95 ? -3.283 18.275 19.658 1.00 60.08 95 LEU A N 1
ATOM 752 C CA . LEU A 1 95 ? -1.981 17.616 19.591 1.00 55.77 95 LEU A CA 1
ATOM 753 C C . LEU A 1 95 ? -2.035 16.407 18.666 1.00 45.44 95 LEU A C 1
ATOM 754 O O . LEU A 1 95 ? -1.319 16.340 17.667 1.00 44.24 95 LEU A O 1
ATOM 759 N N . ALA A 1 96 ? -2.893 15.456 19.020 1.00 43.95 96 ALA A N 1
ATOM 760 C CA . ALA A 1 96 ? -3.067 14.231 18.248 1.00 50.00 96 ALA A CA 1
ATOM 761 C C . ALA A 1 96 ? -3.178 14.501 16.741 1.00 53.95 96 ALA A C 1
ATOM 762 O O . ALA A 1 96 ? -2.513 13.843 15.941 1.00 53.32 96 ALA A O 1
ATOM 764 N N . ARG A 1 97 ? -4.018 15.463 16.360 1.00 52.97 97 ARG A N 1
ATOM 765 C CA . ARG A 1 97 ? -4.190 15.817 14.953 1.00 56.72 97 ARG A CA 1
ATOM 766 C C . ARG A 1 97 ? -2.910 16.451 14.417 1.00 51.58 97 ARG A C 1
ATOM 767 O O . ARG A 1 97 ? -2.519 16.200 13.277 1.00 53.55 97 ARG A O 1
ATOM 775 N N . ALA A 1 98 ? -2.263 17.269 15.247 1.00 46.30 98 ALA A N 1
ATOM 776 C CA . ALA A 1 98 ? -1.009 17.931 14.873 1.00 47.12 98 ALA A CA 1
ATOM 777 C C . ALA A 1 98 ? 0.128 16.912 14.678 1.00 46.26 98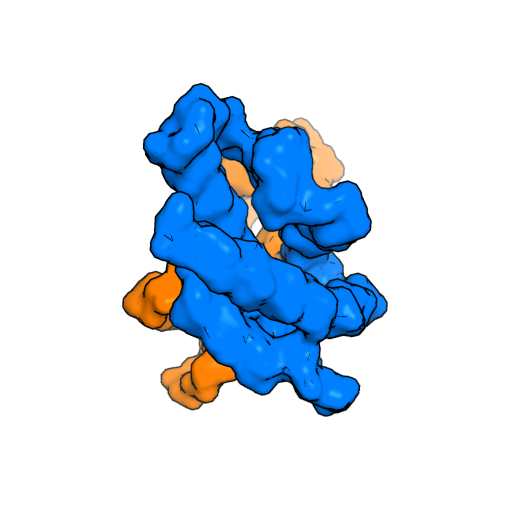 ALA A C 1
ATOM 778 O O . ALA A 1 98 ? 0.944 17.054 13.767 1.00 45.35 98 ALA A O 1
ATOM 780 N N . ILE A 1 99 ? 0.193 15.891 15.533 1.00 43.56 99 ILE A N 1
ATOM 781 C CA . ILE A 1 99 ? 1.231 14.864 15.375 1.00 39.87 99 ILE A CA 1
ATOM 782 C C . ILE A 1 99 ? 0.932 14.093 14.089 1.00 39.00 99 ILE A C 1
ATOM 783 O O . ILE A 1 99 ? 1.820 13.854 13.266 1.00 41.95 99 ILE A O 1
ATOM 788 N N . PHE A 1 100 ? -0.329 13.710 13.913 1.00 39.75 100 PHE A N 1
ATOM 789 C CA . PHE A 1 100 ? -0.726 12.950 12.734 1.00 45.78 100 PHE A CA 1
ATOM 790 C C . PHE A 1 100 ? -0.361 13.651 11.430 1.00 48.91 100 PHE A C 1
ATOM 791 O O . PHE A 1 100 ? -0.033 12.994 10.444 1.00 50.63 100 PHE A O 1
ATOM 799 N N . ARG A 1 101 ? -0.421 14.980 11.423 1.00 54.86 101 ARG A N 1
ATOM 800 C CA . ARG A 1 101 ? -0.094 15.747 10.222 1.00 58.14 101 ARG A CA 1
ATOM 801 C C . ARG A 1 101 ? 1.377 15.618 9.842 1.00 55.44 101 ARG A C 1
ATOM 802 O O . ARG A 1 101 ? 1.748 15.812 8.681 1.00 58.29 101 ARG A O 1
ATOM 810 N N . ARG A 1 102 ? 2.217 15.285 10.812 1.00 50.30 102 ARG A N 1
ATOM 811 C CA . ARG A 1 102 ? 3.633 15.151 10.531 1.00 43.01 102 ARG A CA 1
ATOM 812 C C . ARG A 1 102 ? 4.042 13.733 10.169 1.00 41.16 102 ARG A C 1
ATOM 813 O O . ARG A 1 102 ? 5.087 13.528 9.555 1.00 40.26 102 ARG A O 1
ATOM 821 N N . LEU A 1 103 ? 3.225 12.747 10.532 1.00 38.73 103 LEU A N 1
ATOM 822 C CA . LEU A 1 103 ? 3.589 11.361 10.252 1.00 36.09 103 LEU A CA 1
ATOM 823 C C . LEU A 1 103 ? 4.000 11.055 8.815 1.00 38.21 103 LEU A C 1
ATOM 824 O O . LEU A 1 103 ? 4.934 10.281 8.594 1.00 35.88 103 LEU A O 1
ATOM 829 N N . PRO A 1 104 ? 3.313 11.651 7.818 1.00 43.33 104 PRO A N 1
ATOM 830 C CA . PRO A 1 104 ? 3.660 11.399 6.418 1.00 46.29 104 PRO A CA 1
ATOM 831 C C . PRO A 1 104 ? 5.154 11.570 6.169 1.00 48.54 104 PRO A C 1
ATOM 832 O O . PRO A 1 104 ? 5.815 10.666 5.647 1.00 52.24 104 PRO A O 1
ATOM 836 N N . ASP A 1 105 ? 5.681 12.735 6.542 1.00 47.48 105 ASP A N 1
ATOM 837 C CA . ASP A 1 105 ? 7.099 13.028 6.359 1.00 48.58 105 ASP A CA 1
ATOM 838 C C . ASP A 1 105 ? 7.989 12.085 7.161 1.00 40.62 105 ASP A C 1
ATOM 839 O O . ASP A 1 105 ? 9.000 11.609 6.653 1.00 41.77 105 ASP A O 1
ATOM 844 N N . TYR A 1 106 ? 7.622 11.821 8.413 1.00 43.87 106 TYR A N 1
ATOM 845 C CA . TYR A 1 106 ? 8.431 10.927 9.241 1.00 41.56 106 TYR A CA 1
ATOM 846 C C . TYR A 1 106 ? 8.526 9.566 8.574 1.00 39.20 106 TYR A C 1
ATOM 847 O O . TYR A 1 106 ? 9.608 8.991 8.475 1.00 33.74 106 TYR A O 1
ATOM 856 N N . ALA A 1 107 ? 7.388 9.067 8.093 1.00 42.18 107 ALA A N 1
ATOM 857 C CA . ALA A 1 107 ? 7.346 7.772 7.431 1.00 37.14 107 ALA A CA 1
ATOM 858 C C . ALA A 1 107 ? 8.302 7.746 6.235 1.00 42.78 107 ALA A C 1
ATOM 859 O O . ALA A 1 107 ? 9.080 6.807 6.076 1.00 44.90 107 ALA A O 1
ATOM 861 N N . ARG A 1 108 ? 8.253 8.776 5.399 1.00 47.19 108 ARG A N 1
ATOM 862 C CA . ARG A 1 108 ? 9.127 8.831 4.228 1.00 48.94 108 ARG A CA 1
ATOM 863 C C . ARG A 1 108 ? 10.595 8.924 4.639 1.00 49.74 108 ARG A C 1
ATOM 864 O O . ARG A 1 108 ? 11.435 8.183 4.132 1.00 51.65 108 ARG A O 1
ATOM 872 N N . LEU A 1 109 ? 10.901 9.836 5.558 1.00 46.83 109 LEU A N 1
ATOM 873 C CA . LEU A 1 109 ? 12.278 10.013 6.027 1.00 48.46 109 LEU A CA 1
ATOM 874 C C . LEU A 1 109 ? 12.872 8.686 6.507 1.00 44.81 109 LEU A C 1
ATOM 875 O O . LEU A 1 109 ? 13.967 8.297 6.096 1.00 45.75 109 LEU A O 1
ATOM 888 N N . GLU A 1 111 ? 11.872 5.629 5.884 1.00 48.00 111 GLU A N 1
ATOM 889 C CA . GLU A 1 111 ? 11.931 4.657 4.801 1.00 45.78 111 GLU A CA 1
ATOM 890 C C . GLU A 1 111 ? 13.189 4.893 3.968 1.00 41.06 111 GLU A C 1
ATOM 891 O O . GLU A 1 111 ? 13.889 3.957 3.596 1.00 43.62 111 GLU A O 1
ATOM 897 N N . GLN A 1 112 ? 13.473 6.157 3.690 1.00 41.18 112 GLN A N 1
ATOM 898 C CA . GLN A 1 112 ? 14.633 6.529 2.895 1.00 46.92 112 GLN A CA 1
ATOM 899 C C . GLN A 1 112 ? 15.942 6.312 3.635 1.00 41.61 112 GLN A C 1
ATOM 900 O O . GLN A 1 112 ? 16.930 5.871 3.046 1.00 40.81 112 GLN A O 1
ATOM 906 N N . VAL A 1 113 ? 15.963 6.625 4.923 1.00 42.11 113 VAL A N 1
ATOM 907 C CA . VAL A 1 113 ? 17.199 6.441 5.673 1.00 40.14 113 VAL A CA 1
ATOM 908 C C . VAL A 1 113 ? 17.500 4.963 5.797 1.00 38.19 113 VAL A C 1
ATOM 909 O O . VAL A 1 113 ? 18.612 4.540 5.534 1.00 37.33 113 VAL A O 1
ATOM 913 N N . LEU A 1 114 ? 16.504 4.169 6.179 1.00 42.12 114 LEU A N 1
ATOM 914 C CA . LEU A 1 114 ? 16.725 2.735 6.332 1.00 45.16 114 LEU A CA 1
ATOM 915 C C . LEU A 1 114 ? 17.302 2.150 5.050 1.00 50.89 114 LEU A C 1
ATOM 916 O O . LEU A 1 114 ? 18.192 1.294 5.093 1.00 49.48 114 LEU A O 1
ATOM 921 N N . GLY A 1 115 ? 16.800 2.630 3.913 1.00 52.79 115 GLY A N 1
ATOM 922 C CA . GLY A 1 115 ? 17.293 2.162 2.628 1.00 53.08 115 GLY A CA 1
ATOM 923 C C . GLY A 1 115 ? 18.806 2.290 2.535 1.00 53.77 115 GLY A C 1
ATOM 924 O O . GLY A 1 115 ? 19.513 1.299 2.365 1.00 51.98 115 GLY A O 1
ATOM 925 N N . ARG A 1 116 ? 19.306 3.514 2.657 1.00 51.34 116 ARG A N 1
ATOM 926 C CA . ARG A 1 116 ? 20.739 3.757 2.594 1.00 53.42 116 ARG A CA 1
ATOM 927 C C . ARG A 1 116 ? 21.541 2.866 3.550 1.00 53.50 116 ARG A C 1
ATOM 928 O O . ARG A 1 116 ? 22.691 2.531 3.273 1.00 55.22 116 ARG A O 1
ATOM 936 N N . LEU A 1 117 ? 20.940 2.481 4.671 1.00 55.55 117 LEU A N 1
ATOM 937 C CA . LEU A 1 117 ? 21.641 1.665 5.654 1.00 63.44 117 LEU A CA 1
ATOM 938 C C . LEU A 1 117 ? 21.985 0.244 5.210 1.00 70.84 117 LEU A C 1
ATOM 939 O O . LEU A 1 117 ? 22.585 -0.510 5.975 1.00 70.62 117 LEU A O 1
ATOM 944 N N . ARG A 1 118 ? 21.629 -0.111 3.979 1.00 81.71 118 ARG A N 1
ATOM 945 C CA . ARG A 1 118 ? 21.882 -1.453 3.447 1.00 93.27 118 ARG A CA 1
ATOM 946 C C . ARG A 1 118 ? 23.350 -1.877 3.346 1.00 97.69 118 ARG A C 1
ATOM 947 O O . ARG A 1 118 ? 23.666 -2.809 2.607 1.00 99.11 118 ARG A O 1
ATOM 955 N N . ARG A 1 119 ? 24.224 -1.200 4.096 1.00 102.92 119 ARG A N 1
ATOM 956 C CA . ARG A 1 119 ? 25.674 -1.463 4.139 1.00 106.29 119 ARG A CA 1
ATOM 957 C C . ARG A 1 119 ? 26.471 -0.227 3.734 1.00 106.42 119 ARG A C 1
ATOM 958 O O . ARG A 1 119 ? 27.332 0.202 4.530 1.00 106.61 119 ARG A O 1
ATOM 975 N N . ALA B 1 2 ? -8.478 13.150 33.605 1.00 57.69 2 ALA B N 1
ATOM 976 C CA . ALA B 1 2 ? -7.959 11.791 33.667 1.00 45.60 2 ALA B CA 1
ATOM 977 C C . ALA B 1 2 ? -9.177 10.889 33.456 1.00 33.59 2 ALA B C 1
ATOM 978 O O . ALA B 1 2 ? -9.060 9.789 32.917 1.00 39.14 2 ALA B O 1
ATOM 980 N N . GLU B 1 3 ? -10.338 11.361 33.907 1.00 31.58 3 GLU B N 1
ATOM 981 C CA . GLU B 1 3 ? -11.583 10.619 33.756 1.00 29.10 3 GLU B CA 1
ATOM 982 C C . GLU B 1 3 ? -12.010 10.682 32.291 1.00 34.30 3 GLU B C 1
ATOM 983 O O . GLU B 1 3 ? -12.634 9.756 31.777 1.00 38.78 3 GLU B O 1
ATOM 989 N N . LYS B 1 4 ? -11.667 11.775 31.618 1.00 35.47 4 LYS B N 1
ATOM 990 C CA . LYS B 1 4 ? -12.033 11.914 30.218 1.00 40.56 4 LYS B CA 1
ATOM 991 C C . LYS B 1 4 ? -11.085 11.106 29.356 1.00 34.79 4 LYS B C 1
ATOM 992 O O . LYS B 1 4 ? -11.492 10.551 28.351 1.00 36.75 4 LYS B O 1
ATOM 998 N N . ALA B 1 5 ? -9.819 11.033 29.747 1.00 27.74 5 ALA B N 1
ATOM 999 C CA . ALA B 1 5 ? -8.883 10.228 28.988 1.00 29.66 5 ALA B CA 1
ATOM 1000 C C . ALA B 1 5 ? -9.356 8.788 29.174 1.00 32.53 5 ALA B C 1
ATOM 1001 O O . ALA B 1 5 ? -9.488 8.039 28.205 1.00 24.51 5 ALA B O 1
ATOM 1003 N N . LEU B 1 6 ? -9.629 8.423 30.429 1.00 25.80 6 LEU B N 1
ATOM 1004 C CA . LEU B 1 6 ? -10.060 7.076 30.752 1.00 25.91 6 LEU B CA 1
ATOM 1005 C C . LEU B 1 6 ? -11.340 6.710 30.020 1.00 31.90 6 LEU B C 1
ATOM 1006 O O . LEU B 1 6 ? -11.553 5.551 29.694 1.00 28.27 6 LEU B O 1
ATOM 1011 N N . ALA B 1 7 ? -12.203 7.693 29.799 1.00 35.57 7 ALA B N 1
ATOM 1012 C CA . ALA B 1 7 ? -13.454 7.439 29.075 1.00 39.57 7 ALA B CA 1
ATOM 1013 C C . ALA B 1 7 ? -13.149 6.920 27.670 1.00 32.17 7 ALA B C 1
ATOM 1014 O O . ALA B 1 7 ? -13.774 5.966 27.213 1.00 40.33 7 ALA B O 1
ATOM 1016 N N . THR B 1 8 ? -12.178 7.520 26.990 1.00 32.03 8 THR B N 1
ATOM 1017 C CA . THR B 1 8 ? -11.867 7.071 25.634 1.00 31.61 8 THR B CA 1
ATOM 1018 C C . THR B 1 8 ? -11.174 5.708 25.602 1.00 35.72 8 THR B C 1
ATOM 1019 O O . THR B 1 8 ? -11.269 4.981 24.601 1.00 27.45 8 THR B O 1
ATOM 1023 N N . LEU B 1 9 ? -10.490 5.346 26.692 1.00 31.36 9 LEU B N 1
ATOM 1024 C CA . LEU B 1 9 ? -9.839 4.039 26.767 1.00 24.61 9 LEU B CA 1
ATOM 1025 C C . LEU B 1 9 ? -10.941 3.000 26.910 1.00 17.20 9 LEU B C 1
ATOM 1026 O O . LEU B 1 9 ? -10.883 1.936 26.295 1.00 29.20 9 LEU B O 1
ATOM 1031 N N . LYS B 1 10 ? -11.950 3.299 27.720 1.00 22.74 10 LYS B N 1
ATOM 1032 C CA . LYS B 1 10 ? -13.035 2.334 27.918 1.00 27.89 10 LYS B CA 1
ATOM 1033 C C . LYS B 1 10 ? -13.788 2.001 26.612 1.00 30.24 10 LYS B C 1
ATOM 1034 O O . LYS B 1 10 ? -14.354 0.907 26.460 1.00 26.73 10 LYS B O 1
ATOM 1040 N N . GLU B 1 11 ? -13.792 2.939 25.674 1.00 29.46 11 GLU B N 1
ATOM 1041 C CA . GLU B 1 11 ? -14.458 2.708 24.388 1.00 35.69 11 GLU B CA 1
ATOM 1042 C C . GLU B 1 11 ? -13.823 1.538 23.645 1.00 35.97 11 GLU B C 1
ATOM 1043 O O . GLU B 1 11 ? -14.483 0.889 22.832 1.00 40.09 11 GLU B O 1
ATOM 1049 N N . LEU B 1 12 ? -12.551 1.262 23.927 1.00 33.39 12 LEU B N 1
ATOM 1050 C CA . LEU B 1 12 ? -11.837 0.179 23.247 1.00 27.30 12 LEU B CA 1
ATOM 1051 C C . LEU B 1 12 ? -11.338 -0.9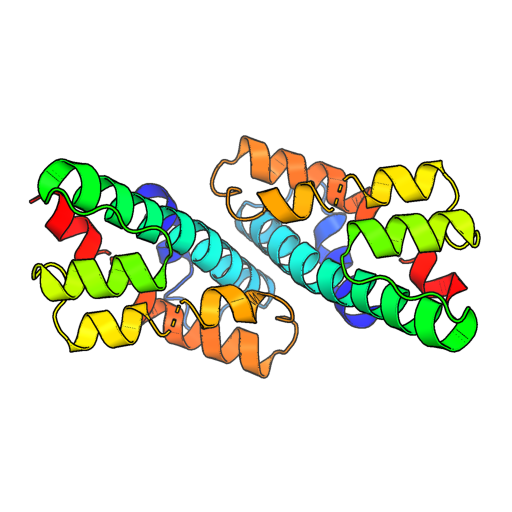85 24.088 1.00 32.07 12 LEU B C 1
ATOM 1052 O O . LEU B 1 12 ? -11.137 -2.084 23.568 1.00 31.15 12 LEU B O 1
ATOM 1057 N N . ALA B 1 13 ? -11.117 -0.742 25.374 1.00 33.29 13 ALA B N 1
ATOM 1058 C CA . ALA B 1 13 ? -10.585 -1.762 26.268 1.00 32.67 13 ALA B CA 1
ATOM 1059 C C . ALA B 1 13 ? -11.361 -3.071 26.347 1.00 25.61 13 ALA B C 1
ATOM 1060 O O . ALA B 1 13 ? -10.763 -4.124 26.471 1.00 32.33 13 ALA B O 1
ATOM 1062 N N . PHE B 1 14 ? -12.682 -2.999 26.284 1.00 25.81 14 PHE B N 1
ATOM 1063 C CA . PHE B 1 14 ? -13.530 -4.175 26.419 1.00 27.05 14 PHE B CA 1
ATOM 1064 C C . PHE B 1 14 ? -13.928 -4.927 25.140 1.00 30.16 14 PHE B C 1
ATOM 1065 O O . PHE B 1 14 ? -14.856 -5.741 25.178 1.00 26.56 14 PHE B O 1
ATOM 1073 N N . LEU B 1 15 ? -13.249 -4.653 24.025 1.00 30.80 15 LEU B N 1
ATOM 1074 C CA . LEU B 1 15 ? -13.543 -5.328 22.759 1.00 36.54 15 LEU B CA 1
ATOM 1075 C C . LEU B 1 15 ? -13.025 -6.769 22.813 1.00 37.62 15 LEU B C 1
ATOM 1076 O O . LEU B 1 15 ? -11.867 -7.019 23.157 1.00 28.85 15 LEU B O 1
ATOM 1081 N N . GLU B 1 16 ? -13.892 -7.714 22.466 1.00 38.08 16 GLU B N 1
ATOM 1082 C CA . GLU B 1 16 ? -13.531 -9.122 22.494 1.00 45.80 16 GLU B CA 1
ATOM 1083 C C . GLU B 1 16 ? -12.553 -9.456 21.365 1.00 42.54 16 GLU B C 1
ATOM 1084 O O . GLU B 1 16 ? -11.587 -10.195 21.569 1.00 45.42 16 GLU B O 1
ATOM 1090 N N . ASP B 1 17 ? -12.781 -8.894 20.185 1.00 40.89 17 ASP B N 1
ATOM 1091 C CA . ASP B 1 17 ? -11.898 -9.152 19.052 1.00 47.30 17 ASP B CA 1
ATOM 1092 C C . ASP B 1 17 ? -11.623 -7.870 18.266 1.00 48.86 17 ASP B C 1
ATOM 1093 O O . ASP B 1 17 ? -12.232 -7.621 17.219 1.00 45.16 17 ASP B O 1
ATOM 1098 N N . PRO B 1 18 ? -10.689 -7.040 18.751 1.00 47.34 18 PRO B N 1
ATOM 1099 C CA . PRO B 1 18 ? -10.380 -5.790 18.053 1.00 42.64 18 PRO B CA 1
ATOM 1100 C C . PRO B 1 18 ? -9.635 -6.023 16.760 1.00 38.66 18 PRO B C 1
ATOM 1101 O O . PRO B 1 18 ? -8.931 -7.020 16.606 1.00 34.82 18 PRO B O 1
ATOM 1105 N N . SER B 1 19 ? -9.784 -5.097 15.828 1.00 39.35 19 SER B N 1
ATOM 1106 C CA . SER B 1 19 ? -9.046 -5.201 14.580 1.00 43.24 19 SER B CA 1
ATOM 1107 C C . SER B 1 19 ? -7.655 -4.770 15.023 1.00 46.37 19 SER B C 1
ATOM 1108 O O . SER B 1 19 ? -7.486 -4.300 16.147 1.00 41.20 19 SER B O 1
ATOM 1111 N N . PRO B 1 20 ? -6.640 -4.961 14.169 1.00 47.40 20 PRO B N 1
ATOM 1112 C CA . PRO B 1 20 ? -5.275 -4.559 14.526 1.00 44.56 20 PRO B CA 1
ATOM 1113 C C . PRO B 1 20 ? -5.190 -3.040 14.796 1.00 42.07 20 PRO B C 1
ATOM 1114 O O . PRO B 1 20 ? -4.375 -2.592 15.606 1.00 38.00 20 PRO B O 1
ATOM 1118 N N . VAL B 1 21 ? -6.027 -2.258 14.119 1.00 30.68 21 VAL B N 1
ATOM 1119 C CA . VAL B 1 21 ? -6.039 -0.808 14.316 1.00 36.26 21 VAL B CA 1
ATOM 1120 C C . VAL B 1 21 ? -6.695 -0.472 15.654 1.00 37.27 21 VAL B C 1
ATOM 1121 O O . VAL B 1 21 ? -6.239 0.419 16.368 1.00 33.10 21 VAL B O 1
ATOM 1125 N N . GLU B 1 22 ? -7.752 -1.197 15.998 1.00 32.80 22 GLU B N 1
ATOM 1126 C CA . GLU B 1 22 ? -8.435 -0.985 17.263 1.00 32.71 22 GLU B CA 1
ATOM 1127 C C . GLU B 1 22 ? -7.531 -1.376 18.441 1.00 29.72 22 GLU B C 1
ATOM 1128 O O . GLU B 1 22 ? -7.593 -0.758 19.497 1.00 31.79 22 GLU B O 1
ATOM 1134 N N . ARG B 1 23 ? -6.721 -2.418 18.272 1.00 30.67 23 ARG B N 1
ATOM 1135 C CA . ARG B 1 23 ? -5.827 -2.878 19.352 1.00 36.74 23 ARG B CA 1
ATOM 1136 C C . ARG B 1 23 ? -4.669 -1.898 19.610 1.00 28.26 23 ARG B C 1
ATOM 1137 O O . ARG B 1 23 ? -4.310 -1.633 20.753 1.00 39.12 23 ARG B O 1
ATOM 1145 N N . ASP B 1 24 ? -4.073 -1.388 18.541 1.00 27.65 24 ASP B N 1
ATOM 1146 C CA . ASP B 1 24 ? -2.989 -0.435 18.672 1.00 36.30 24 ASP B CA 1
ATOM 1147 C C . ASP B 1 24 ? -3.544 0.871 19.247 1.00 36.24 24 ASP B C 1
ATOM 1148 O O . ASP B 1 24 ? -2.889 1.514 20.058 1.00 25.99 24 ASP B O 1
ATOM 1153 N N . ALA B 1 25 ? -4.763 1.239 18.866 1.00 29.47 25 ALA B N 1
ATOM 1154 C CA . ALA B 1 25 ? -5.359 2.452 19.398 1.00 28.68 25 ALA B CA 1
ATOM 1155 C C . ALA B 1 25 ? -5.657 2.308 20.899 1.00 32.67 25 ALA B C 1
ATOM 1156 O O . ALA B 1 25 ? -5.512 3.263 21.664 1.00 28.84 25 ALA B O 1
ATOM 1158 N N . ALA B 1 26 ? -6.083 1.119 21.313 1.00 29.61 26 ALA B N 1
ATOM 1159 C CA . ALA B 1 26 ? -6.400 0.859 22.711 1.00 29.26 26 ALA B CA 1
ATOM 1160 C C . ALA B 1 26 ? -5.119 0.930 23.530 1.00 27.63 26 ALA B C 1
ATOM 1161 O O . ALA B 1 26 ? -5.146 1.385 24.660 1.00 26.21 26 ALA B O 1
ATOM 1163 N N . ILE B 1 27 ? -4.004 0.486 22.960 1.00 22.35 27 ILE B N 1
ATOM 1164 C CA . ILE B 1 27 ? -2.755 0.540 23.690 1.00 31.73 27 ILE B CA 1
ATOM 1165 C C . ILE B 1 27 ? -2.287 1.988 23.806 1.00 32.17 27 ILE B C 1
ATOM 1166 O O . ILE B 1 27 ? -1.774 2.383 24.848 1.00 28.74 27 ILE B O 1
ATOM 1171 N N . GLN B 1 28 ? -2.486 2.775 22.753 1.00 32.85 28 GLN B N 1
ATOM 1172 C CA . GLN B 1 28 ? -2.113 4.197 22.788 1.00 32.29 28 GLN B CA 1
ATOM 1173 C C . GLN B 1 28 ? -2.915 4.934 23.877 1.00 24.77 28 GLN B C 1
ATOM 1174 O O . GLN B 1 28 ? -2.351 5.707 24.655 1.00 25.27 28 GLN B O 1
ATOM 1180 N N . ARG B 1 29 ? -4.212 4.646 23.975 1.00 23.17 29 ARG B N 1
ATOM 1181 C CA . ARG B 1 29 ? -5.073 5.294 24.959 1.00 27.42 29 ARG B CA 1
ATOM 1182 C C . ARG B 1 29 ? -4.782 4.845 26.399 1.00 28.96 29 ARG B C 1
ATOM 1183 O O . ARG B 1 29 ? -5.108 5.539 27.367 1.00 21.51 29 ARG B O 1
ATOM 1191 N N . PHE B 1 30 ? -4.222 3.654 26.532 1.00 27.09 30 PHE B N 1
ATOM 1192 C CA . PHE B 1 30 ? -3.850 3.151 27.836 1.00 23.60 30 PHE B CA 1
ATOM 1193 C C . PHE B 1 30 ? -2.659 4.023 28.280 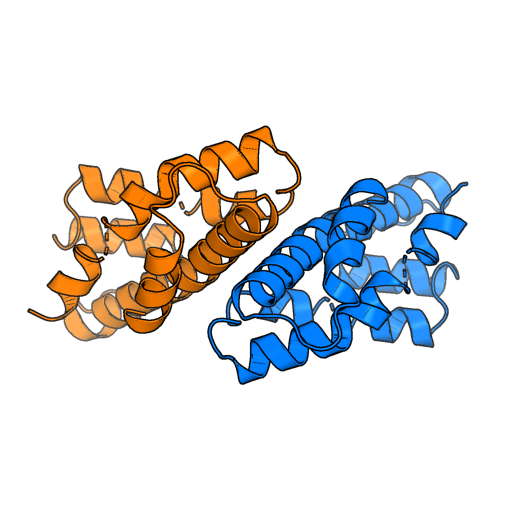1.00 17.43 30 PHE B C 1
ATOM 1194 O O . PHE B 1 30 ? -2.641 4.492 29.408 1.00 30.88 30 PHE B O 1
ATOM 1202 N N . GLU B 1 31 ? -1.700 4.243 27.373 1.00 16.35 31 GLU B N 1
ATOM 1203 C CA . GLU B 1 31 ? -0.516 5.047 27.651 1.00 26.55 31 GLU B CA 1
ATOM 1204 C C . GLU B 1 31 ? -0.870 6.461 28.071 1.00 30.20 31 GLU B C 1
ATOM 1205 O O . GLU B 1 31 ? -0.398 6.932 29.099 1.00 29.63 31 GLU B O 1
ATOM 1211 N N . TYR B 1 32 ? -1.696 7.156 27.298 1.00 26.11 32 TYR B N 1
ATOM 1212 C CA . TYR B 1 32 ? -2.023 8.508 27.716 1.00 21.59 32 TYR B CA 1
ATOM 1213 C C . TYR B 1 32 ? -3.001 8.567 28.872 1.00 23.71 32 TYR B C 1
ATOM 1214 O O . TYR B 1 32 ? -3.078 9.568 29.561 1.00 30.07 32 TYR B O 1
ATOM 1223 N N . THR B 1 33 ? -3.720 7.483 29.135 1.00 20.70 33 THR B N 1
ATOM 1224 C CA . THR B 1 33 ? -4.621 7.479 30.267 1.00 21.58 33 THR B CA 1
ATOM 1225 C C . THR B 1 33 ? -3.819 7.207 31.570 1.00 27.76 33 THR B C 1
ATOM 1226 O O . THR B 1 33 ? -4.114 7.774 32.612 1.00 26.75 33 THR B O 1
ATOM 1230 N N . PHE B 1 34 ? -2.837 6.318 31.510 1.00 25.93 34 PHE B N 1
ATOM 1231 C CA . PHE B 1 34 ? -2.029 6.040 32.690 1.00 32.99 34 PHE B CA 1
ATOM 1232 C C . PHE B 1 34 ? -1.223 7.283 33.052 1.00 22.85 34 PHE B C 1
ATOM 1233 O O . PHE B 1 34 ? -1.086 7.604 34.216 1.00 32.72 34 PHE B O 1
ATOM 1241 N N . GLU B 1 35 ? -0.671 7.955 32.046 1.00 20.37 35 GLU B N 1
ATOM 1242 C CA . GLU B 1 35 ? 0.076 9.169 32.302 1.00 29.73 35 GLU B CA 1
ATOM 1243 C C . GLU B 1 35 ? -0.830 10.126 33.068 1.00 31.66 35 GLU B C 1
ATOM 1244 O O . GLU B 1 35 ? -0.435 10.645 34.096 1.00 27.15 35 GLU B O 1
ATOM 1250 N N . ALA B 1 36 ? -2.051 10.339 32.579 1.00 29.44 36 ALA B N 1
ATOM 1251 C CA . ALA B 1 36 ? -2.995 11.230 33.251 1.00 29.05 36 ALA B CA 1
ATOM 1252 C C . ALA B 1 36 ? -3.361 10.706 34.634 1.00 28.83 36 ALA B C 1
ATOM 1253 O O . ALA B 1 36 ? -3.581 11.483 35.577 1.00 26.19 36 ALA B O 1
ATOM 1255 N N . PHE B 1 37 ? -3.439 9.382 34.748 1.00 23.90 37 PHE B N 1
ATOM 1256 C CA . PHE B 1 37 ? -3.806 8.741 35.990 1.00 25.36 37 PHE B CA 1
ATOM 1257 C C . PHE B 1 37 ? -2.745 8.922 37.089 1.00 23.05 37 PHE B C 1
ATOM 1258 O O . PHE B 1 37 ? -3.066 9.399 38.177 1.00 27.62 37 PHE B O 1
ATOM 1266 N N . TRP B 1 38 ? -1.490 8.570 36.836 1.00 28.64 38 TRP B N 1
ATOM 1267 C CA . TRP B 1 38 ? -0.546 8.731 37.945 1.00 31.52 38 TRP B CA 1
ATOM 1268 C C . TRP B 1 38 ? -0.316 10.203 38.279 1.00 30.74 38 TRP B C 1
ATOM 1269 O O . TRP B 1 38 ? -0.105 10.544 39.438 1.00 30.80 38 TRP B O 1
ATOM 1280 N N . LYS B 1 39 ? -0.405 11.087 37.288 1.00 31.20 39 LYS B N 1
ATOM 1281 C CA . LYS B 1 39 ? -0.249 12.513 37.568 1.00 27.07 39 LYS B CA 1
ATOM 1282 C C . LYS B 1 39 ? -1.351 13.025 38.494 1.00 32.15 39 LYS B C 1
ATOM 1283 O O . LYS B 1 39 ? -1.080 13.820 39.401 1.00 25.76 39 LYS B O 1
ATOM 1289 N N . ALA B 1 40 ? -2.585 12.562 38.285 1.00 26.99 40 ALA B N 1
ATOM 1290 C CA . ALA B 1 40 ? -3.710 12.969 39.120 1.00 30.32 40 ALA B CA 1
ATOM 1291 C C . ALA B 1 40 ? -3.509 12.465 40.542 1.00 34.45 40 ALA B C 1
ATOM 1292 O O . ALA B 1 40 ? -3.834 13.156 41.512 1.00 30.33 40 ALA B O 1
ATOM 1294 N N . LEU B 1 41 ? -3.014 11.238 40.646 1.00 30.43 41 LEU B N 1
ATOM 1295 C CA . LEU B 1 41 ? -2.749 10.597 41.938 1.00 34.14 41 LEU B CA 1
ATOM 1296 C C . LEU B 1 41 ? -1.664 11.432 42.643 1.00 17.89 41 LEU B C 1
ATOM 1297 O O . LEU B 1 41 ? -1.788 11.773 43.812 1.00 34.60 41 LEU B O 1
ATOM 1302 N N . GLN B 1 42 ? -0.614 11.751 41.905 1.00 21.77 42 GLN B N 1
ATOM 1303 C CA . GLN B 1 42 ? 0.493 12.561 42.401 1.00 30.65 42 GLN B CA 1
ATOM 1304 C C . GLN B 1 42 ? -0.008 13.905 42.920 1.00 36.52 42 GLN B C 1
ATOM 1305 O O . GLN B 1 42 ? 0.344 14.309 44.035 1.00 29.44 42 GLN B O 1
ATOM 1311 N N . ALA B 1 43 ? -0.823 14.603 42.123 1.00 28.98 43 ALA B N 1
ATOM 1312 C CA . ALA B 1 43 ? -1.354 15.899 42.555 1.00 26.30 43 ALA B CA 1
ATOM 1313 C C . ALA B 1 43 ? -2.178 15.732 43.818 1.00 30.05 43 ALA B C 1
ATOM 1314 O O . ALA B 1 43 ? -2.016 16.489 44.771 1.00 33.00 43 ALA B O 1
ATOM 1316 N N . TYR B 1 44 ? -3.045 14.727 43.835 1.00 25.03 44 TYR B N 1
ATOM 1317 C CA . TYR B 1 44 ? -3.898 14.489 44.978 1.00 22.90 44 TYR B CA 1
ATOM 1318 C C . TYR B 1 44 ? -3.133 14.195 46.279 1.00 29.52 44 TYR B C 1
ATOM 1319 O O . TYR B 1 44 ? -3.554 14.603 47.368 1.00 28.77 44 TYR B O 1
ATOM 1328 N N . LEU B 1 45 ? -2.051 13.441 46.174 1.00 27.21 45 LEU B N 1
ATOM 1329 C CA . LEU B 1 45 ? -1.259 13.100 47.355 1.00 33.58 45 LEU B CA 1
ATOM 1330 C C . LEU B 1 45 ? -0.530 14.334 47.880 1.00 34.89 45 LEU B C 1
ATOM 1331 O O . LEU B 1 45 ? -0.440 14.554 49.097 1.00 32.53 45 LEU B O 1
ATOM 1336 N N . ARG B 1 46 ? -0.030 15.143 46.953 1.00 29.67 46 ARG B N 1
ATOM 1337 C CA . ARG B 1 46 ? 0.662 16.365 47.293 1.00 35.94 46 ARG B CA 1
ATOM 1338 C C . ARG B 1 46 ? -0.255 17.333 48.027 1.00 41.46 46 ARG B C 1
ATOM 1339 O O . ARG B 1 46 ? 0.082 17.828 49.103 1.00 37.90 46 ARG B O 1
ATOM 1347 N N . GLU B 1 47 ? -1.424 17.584 47.451 1.00 41.02 47 GLU B N 1
ATOM 1348 C CA . GLU B 1 47 ? -2.379 18.519 48.025 1.00 43.43 47 GLU B CA 1
ATOM 1349 C C . GLU B 1 47 ? -3.196 18.011 49.203 1.00 43.96 47 GLU B C 1
ATOM 1350 O O . GLU B 1 47 ? -3.450 18.759 50.131 1.00 42.24 47 GLU B O 1
ATOM 1356 N N . LYS B 1 48 ? -3.582 16.740 49.195 1.00 42.60 48 LYS B N 1
ATOM 1357 C CA . LYS B 1 48 ? -4.414 16.216 50.271 1.00 47.20 48 LYS B CA 1
ATOM 1358 C C . LYS B 1 48 ? -3.744 15.372 51.350 1.00 50.84 48 LYS B C 1
ATOM 1359 O O . LYS B 1 48 ? -4.349 15.114 52.388 1.00 52.86 48 LYS B O 1
ATOM 1365 N N . GLU B 1 49 ? -2.507 14.941 51.133 1.00 49.79 49 GLU B N 1
ATOM 1366 C CA . GLU B 1 49 ? -1.826 14.118 52.138 1.00 47.56 49 GLU B CA 1
ATOM 1367 C C . GLU B 1 49 ? -0.420 14.610 52.449 1.00 44.13 49 GLU B C 1
ATOM 1368 O O . GLU B 1 49 ? 0.334 13.930 53.136 1.00 48.64 49 GLU B O 1
ATOM 1374 N N . GLY B 1 50 ? -0.061 15.780 51.934 1.00 40.62 50 GLY B N 1
ATOM 1375 C CA . GLY B 1 50 ? 1.270 16.303 52.168 1.00 40.13 50 GLY B CA 1
ATOM 1376 C C . GLY B 1 50 ? 2.391 15.357 51.764 1.00 41.43 50 GLY B C 1
ATOM 1377 O O . GLY B 1 50 ? 3.476 15.373 52.356 1.00 41.13 50 GLY B O 1
ATOM 1378 N N . LEU B 1 51 ? 2.142 14.533 50.750 1.00 34.60 51 LEU B N 1
ATOM 1379 C CA . LEU B 1 51 ? 3.140 13.586 50.272 1.00 27.42 51 LEU B CA 1
ATOM 1380 C C . LEU B 1 51 ? 3.560 13.849 48.816 1.00 33.21 51 LEU B C 1
ATOM 1381 O O . LEU B 1 51 ? 2.769 13.641 47.896 1.00 32.51 51 LEU B O 1
ATOM 1386 N N . GLU B 1 52 ? 4.807 14.268 48.612 1.00 29.95 52 GLU B N 1
ATOM 1387 C CA . GLU B 1 52 ? 5.337 14.557 47.280 1.00 38.16 52 GLU B CA 1
ATOM 1388 C C . GLU B 1 52 ? 6.060 13.375 46.644 1.00 40.29 52 GLU B C 1
ATOM 1389 O O . GLU B 1 52 ? 7.206 13.087 46.999 1.00 40.70 52 GLU B O 1
ATOM 1395 N N . GLY B 1 53 ? 5.392 12.710 45.701 1.00 33.39 53 GLY B N 1
ATOM 1396 C CA . GLY B 1 53 ? 5.987 11.582 45.003 1.00 30.51 53 GLY B CA 1
ATOM 1397 C C . GLY B 1 53 ? 6.543 12.104 43.692 1.00 35.16 53 GLY B C 1
ATOM 1398 O O . GLY B 1 53 ? 5.998 13.054 43.132 1.00 29.65 53 GLY B O 1
ATOM 1399 N N . ALA B 1 54 ? 7.611 11.491 43.191 1.00 33.82 54 ALA B N 1
ATOM 1400 C CA . ALA B 1 54 ? 8.236 11.972 41.971 1.00 39.53 54 ALA B CA 1
ATOM 1401 C C . ALA B 1 54 ? 8.334 10.959 40.831 1.00 36.84 54 ALA B C 1
ATOM 1402 O O . ALA B 1 54 ? 8.911 11.256 39.793 1.00 49.20 54 ALA B O 1
ATOM 1404 N N . SER B 1 55 ? 7.779 9.771 41.009 1.00 31.36 55 SER B N 1
ATOM 1405 C CA . SER B 1 55 ? 7.842 8.756 39.963 1.00 28.51 55 SER B CA 1
ATOM 1406 C C . SER B 1 55 ? 6.531 8.018 39.976 1.00 19.95 55 SER B C 1
ATOM 1407 O O . SER B 1 55 ? 5.811 8.052 40.967 1.00 27.99 55 SER B O 1
ATOM 1410 N N . PRO B 1 56 ? 6.181 7.353 38.859 1.00 26.83 56 PRO B N 1
ATOM 1411 C CA . PRO B 1 56 ? 4.916 6.610 38.819 1.00 24.33 56 PRO B CA 1
ATOM 1412 C C . PRO B 1 56 ? 4.839 5.523 39.910 1.00 19.65 56 PRO B C 1
ATOM 1413 O O . PRO B 1 56 ? 3.806 5.371 40.570 1.00 24.40 56 PRO B O 1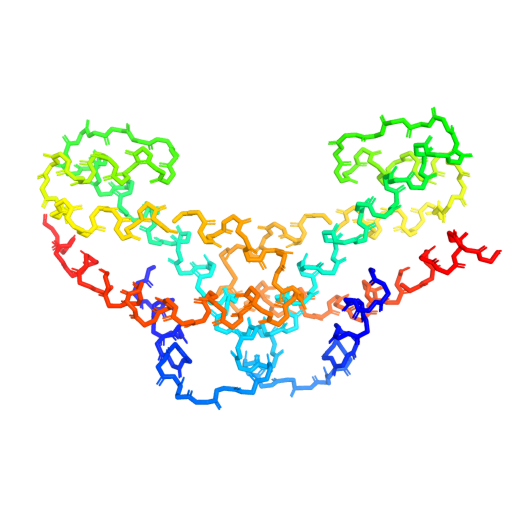
ATOM 1417 N N . LYS B 1 57 ? 5.920 4.759 40.078 1.00 24.83 57 LYS B N 1
ATOM 1418 C CA . LYS B 1 57 ? 5.921 3.705 41.092 1.00 28.32 57 LYS B CA 1
ATOM 1419 C C . LYS B 1 57 ? 6.008 4.299 42.481 1.00 22.08 57 LYS B C 1
ATOM 1420 O O . LYS B 1 57 ? 5.436 3.757 43.435 1.00 24.76 57 LYS B O 1
ATOM 1426 N N . GLY B 1 58 ? 6.714 5.421 42.591 1.00 29.89 58 GLY B N 1
ATOM 1427 C CA . GLY B 1 58 ? 6.839 6.082 43.885 1.00 26.24 58 GLY B CA 1
ATOM 1428 C C . GLY B 1 58 ? 5.471 6.576 44.297 1.00 27.87 58 GLY B C 1
ATOM 1429 O O . GLY B 1 58 ? 5.051 6.420 45.445 1.00 21.96 58 GLY B O 1
ATOM 1430 N N . VAL B 1 59 ? 4.730 7.135 43.339 1.00 24.05 59 VAL B N 1
ATOM 1431 C CA . VAL B 1 59 ? 3.397 7.645 43.650 1.00 18.66 59 VAL B CA 1
ATOM 1432 C C . VAL B 1 59 ? 2.431 6.491 43.995 1.00 18.67 59 VAL B C 1
ATOM 1433 O O . VAL B 1 59 ? 1.565 6.611 44.876 1.00 24.16 59 VAL B O 1
ATOM 1437 N N . ILE B 1 60 ? 2.570 5.364 43.308 1.00 23.84 60 ILE B N 1
ATOM 1438 C CA . ILE B 1 60 ? 1.672 4.228 43.584 1.00 26.58 60 ILE B CA 1
ATOM 1439 C C . ILE B 1 60 ? 1.937 3.668 45.010 1.00 18.83 60 ILE B C 1
ATOM 1440 O O . ILE B 1 60 ? 1.004 3.405 45.768 1.00 26.04 60 ILE B O 1
ATOM 1445 N N . ARG B 1 61 ? 3.198 3.476 45.372 1.00 26.86 61 ARG B N 1
ATOM 1446 C CA . ARG B 1 61 ? 3.488 2.991 46.739 1.00 29.83 61 ARG B CA 1
ATOM 1447 C C . ARG B 1 61 ? 2.910 3.941 47.790 1.00 26.85 61 ARG B C 1
ATOM 1448 O O . ARG B 1 61 ? 2.281 3.501 48.748 1.00 36.76 61 ARG B O 1
ATOM 1456 N N . LEU B 1 62 ? 3.105 5.245 47.609 1.00 35.03 62 LEU B N 1
ATOM 1457 C CA . LEU B 1 62 ? 2.564 6.225 48.557 1.00 28.39 62 LEU B CA 1
ATOM 1458 C C . LEU B 1 62 ? 1.052 6.151 48.656 1.00 37.13 62 LEU B C 1
ATOM 1459 O O . LEU B 1 62 ? 0.484 6.311 49.750 1.00 28.93 62 LEU B O 1
ATOM 1464 N N . ALA B 1 63 ? 0.383 5.936 47.519 1.00 31.57 63 ALA B N 1
ATOM 1465 C CA . ALA B 1 63 ? -1.072 5.845 47.546 1.00 32.38 63 ALA B CA 1
ATOM 1466 C C . ALA B 1 63 ? -1.501 4.607 48.336 1.00 28.44 63 ALA B C 1
ATOM 1467 O O . ALA B 1 63 ? -2.536 4.606 48.987 1.00 30.50 63 ALA B O 1
ATOM 1469 N N . ARG B 1 64 ? -0.708 3.548 48.248 1.00 32.74 64 ARG B N 1
ATOM 1470 C CA . ARG B 1 64 ? -1.011 2.315 48.963 1.00 36.51 64 ARG B CA 1
ATOM 1471 C C . ARG B 1 64 ? -0.859 2.581 50.455 1.00 37.10 64 ARG B C 1
ATOM 1472 O O . ARG B 1 64 ? -1.761 2.302 51.244 1.00 34.15 64 ARG B O 1
ATOM 1480 N N . GLU B 1 65 ? 0.285 3.141 50.820 1.00 42.89 65 GLU B N 1
ATOM 1481 C CA . GLU B 1 65 ? 0.595 3.456 52.212 1.00 49.43 65 GLU B CA 1
ATOM 1482 C C . GLU B 1 65 ? -0.348 4.497 52.816 1.00 51.98 65 GLU B C 1
ATOM 1483 O O . GLU B 1 65 ? -0.261 4.801 54.000 1.00 61.32 65 GLU B O 1
ATOM 1489 N N . VAL B 1 66 ? -1.247 5.046 52.007 1.00 54.95 66 VAL B N 1
ATOM 1490 C CA . VAL B 1 66 ? -2.192 6.051 52.489 1.00 51.32 66 VAL B CA 1
ATOM 1491 C C . VAL B 1 66 ? -3.622 5.507 52.468 1.00 50.14 66 VAL B C 1
ATOM 1492 O O . VAL B 1 66 ? -4.562 6.172 52.898 1.00 52.88 66 VAL B O 1
ATOM 1496 N N . GLY B 1 67 ? -3.783 4.287 51.972 1.00 43.92 67 GLY B N 1
ATOM 1497 C CA . GLY B 1 67 ? -5.101 3.686 51.941 1.00 41.10 67 GLY B CA 1
ATOM 1498 C C . GLY B 1 67 ? -5.901 3.865 50.667 1.00 47.05 67 GLY B C 1
ATOM 1499 O O . GLY B 1 67 ? -7.009 3.346 50.580 1.00 50.97 67 GLY B O 1
ATOM 1500 N N . LEU B 1 68 ? -5.372 4.591 49.685 1.00 44.24 68 LEU B N 1
ATOM 1501 C CA . LEU B 1 68 ? -6.094 4.787 48.431 1.00 42.12 68 LEU B CA 1
ATOM 1502 C C . LEU B 1 68 ? -6.146 3.504 47.615 1.00 46.57 68 LEU B C 1
ATOM 1503 O O . LEU B 1 68 ? -7.100 3.265 46.871 1.00 52.25 68 LEU B O 1
ATOM 1508 N N . LEU B 1 69 ? -5.105 2.688 47.747 1.00 43.68 69 LEU B N 1
ATOM 1509 C CA . LEU B 1 69 ? -5.018 1.418 47.033 1.00 38.81 69 LEU B CA 1
ATOM 1510 C C . LEU B 1 69 ? -4.853 0.243 47.979 1.00 45.24 69 LEU B C 1
ATOM 1511 O O . LEU B 1 69 ? -3.968 0.276 48.845 1.00 37.78 69 LEU B O 1
ATOM 1516 N N . ARG B 1 70 ? -5.694 -0.784 47.823 1.00 40.82 70 ARG B N 1
ATOM 1517 C CA . ARG B 1 70 ? -5.551 -1.994 48.620 1.00 45.96 70 ARG B CA 1
ATOM 1518 C C . ARG B 1 70 ? -4.275 -2.626 48.078 1.00 47.88 70 ARG B C 1
ATOM 1519 O O . ARG B 1 70 ? -3.817 -2.275 46.982 1.00 46.26 70 ARG B O 1
ATOM 1527 N N . ASP B 1 71 ? -3.702 -3.563 48.822 1.00 49.99 71 ASP B N 1
ATOM 1528 C CA . ASP B 1 71 ? -2.470 -4.194 48.378 1.00 48.68 71 ASP B CA 1
ATOM 1529 C C . ASP B 1 71 ? -2.571 -4.858 47.014 1.00 44.68 71 ASP B C 1
ATOM 1530 O O . ASP B 1 71 ? -1.598 -4.873 46.254 1.00 46.66 71 ASP B O 1
ATOM 1535 N N . GLU B 1 72 ? -3.744 -5.389 46.689 1.00 46.79 72 GLU B N 1
ATOM 1536 C CA . GLU B 1 72 ? -3.949 -6.055 45.404 1.00 48.96 72 GLU B CA 1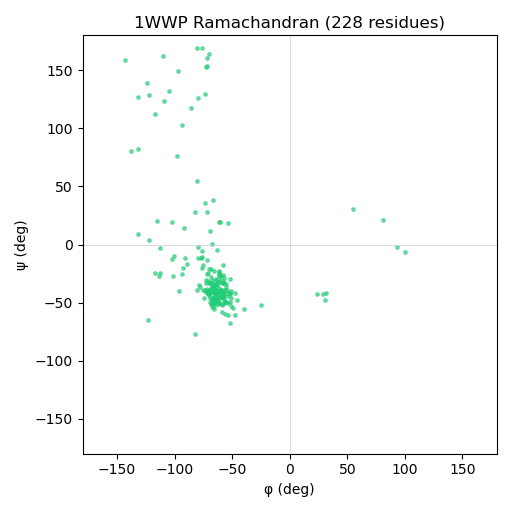
ATOM 1537 C C . GLU B 1 72 ? -3.920 -5.025 44.272 1.00 41.26 72 GLU B C 1
ATOM 1538 O O . GLU B 1 72 ? -3.225 -5.197 43.271 1.00 44.90 72 GLU B O 1
ATOM 1544 N N . GLU B 1 73 ? -4.679 -3.953 44.439 1.00 39.30 73 GLU B N 1
ATOM 1545 C CA . GLU B 1 73 ? -4.729 -2.895 43.440 1.00 38.78 73 GLU B CA 1
ATOM 1546 C C . GLU B 1 73 ? -3.339 -2.316 43.176 1.00 35.24 73 GLU B C 1
ATOM 1547 O O . GLU B 1 73 ? -2.964 -2.061 42.032 1.00 37.48 73 GLU B O 1
ATOM 1553 N N . ALA B 1 74 ? -2.570 -2.124 44.239 1.00 33.38 74 ALA B N 1
ATOM 1554 C CA . ALA B 1 74 ? -1.232 -1.578 44.114 1.00 28.19 74 ALA B CA 1
ATOM 1555 C C . ALA B 1 74 ? -0.353 -2.472 43.266 1.00 26.88 74 ALA B C 1
ATOM 1556 O O . ALA B 1 74 ? 0.452 -1.989 42.459 1.00 24.75 74 ALA B O 1
ATOM 1558 N N . ARG B 1 75 ? -0.474 -3.784 43.442 1.00 29.91 75 ARG B N 1
ATOM 1559 C CA . ARG B 1 75 ? 0.354 -4.659 42.633 1.00 32.63 75 ARG B CA 1
ATOM 1560 C C . ARG B 1 75 ? -0.060 -4.541 41.152 1.00 27.84 75 ARG B C 1
ATOM 1561 O O . ARG B 1 75 ? 0.784 -4.572 40.255 1.00 28.23 75 ARG B O 1
ATOM 1569 N N . LEU B 1 76 ? -1.351 -4.373 40.901 1.00 28.12 76 LEU B N 1
ATOM 1570 C CA . LEU B 1 76 ? -1.820 -4.269 39.504 1.00 29.91 76 LEU B CA 1
ATOM 1571 C C . LEU B 1 76 ? -1.255 -2.956 38.946 1.00 16.67 76 LEU B C 1
ATOM 1572 O O . LEU B 1 76 ? -0.633 -2.921 37.897 1.00 26.94 76 LEU B O 1
ATOM 1577 N N . ALA B 1 77 ? -1.448 -1.877 39.694 1.00 30.96 77 ALA B N 1
ATOM 1578 C CA . ALA B 1 77 ? -0.956 -0.565 39.268 1.00 25.62 77 ALA B CA 1
ATOM 1579 C C . ALA B 1 77 ? 0.523 -0.609 38.903 1.00 27.84 77 ALA B C 1
ATOM 1580 O O . ALA B 1 77 ? 0.943 -0.018 37.902 1.00 29.67 77 ALA B O 1
ATOM 1582 N N . LEU B 1 78 ? 1.331 -1.315 39.694 1.00 29.54 78 LEU B N 1
ATOM 1583 C CA . LEU B 1 78 ? 2.765 -1.383 39.396 1.00 26.70 78 LEU B CA 1
ATOM 1584 C C . LEU B 1 78 ? 2.999 -2.113 38.087 1.00 27.15 78 LEU B C 1
ATOM 1585 O O . LEU B 1 78 ? 3.916 -1.781 37.311 1.00 28.53 78 LEU B O 1
ATOM 1590 N N . GLY B 1 79 ? 2.166 -3.112 37.816 1.00 35.88 79 GLY B N 1
ATOM 1591 C CA . GLY B 1 79 ? 2.300 -3.828 36.556 1.00 32.21 79 GLY B CA 1
ATOM 1592 C C . GLY B 1 79 ? 1.948 -2.892 35.403 1.00 31.88 79 GLY B C 1
ATOM 1593 O O . GLY B 1 79 ? 2.494 -3.004 34.310 1.00 32.17 79 GLY B O 1
ATOM 1602 N N . VAL B 1 81 ? 2.670 0.158 35.209 1.00 28.16 81 VAL B N 1
ATOM 1603 C CA . VAL B 1 81 ? 3.856 0.955 34.966 1.00 26.03 81 VAL B CA 1
ATOM 1604 C C . VAL B 1 81 ? 4.832 0.246 34.040 1.00 25.39 81 VAL B C 1
ATOM 1605 O O . VAL B 1 81 ? 5.426 0.851 33.136 1.00 31.55 81 VAL B O 1
ATOM 1609 N N . ASP B 1 82 ? 5.006 -1.047 34.264 1.00 35.32 82 ASP B N 1
ATOM 1610 C CA . ASP B 1 82 ? 5.921 -1.819 33.439 1.00 40.81 82 ASP B CA 1
ATOM 1611 C C . ASP B 1 82 ? 5.396 -1.945 32.011 1.00 40.32 82 ASP B C 1
ATOM 1612 O O . ASP B 1 82 ? 6.169 -1.877 31.053 1.00 41.09 82 ASP B O 1
ATOM 1617 N N . ASP B 1 83 ? 4.079 -2.098 31.874 1.00 38.83 83 ASP B N 1
ATOM 1618 C CA . ASP B 1 83 ? 3.453 -2.245 30.557 1.00 40.06 83 ASP B CA 1
ATOM 1619 C C . ASP B 1 83 ? 3.480 -0.955 29.752 1.00 44.57 83 ASP B C 1
ATOM 1620 O O . ASP B 1 83 ? 3.747 -0.976 28.554 1.00 47.32 83 ASP B O 1
ATOM 1625 N N . ARG B 1 84 ? 3.195 0.163 30.412 1.00 41.57 84 ARG B N 1
ATOM 1626 C CA . ARG B 1 84 ? 3.172 1.456 29.742 1.00 48.48 84 ARG B CA 1
ATOM 1627 C C . ARG B 1 84 ? 4.504 1.767 29.079 1.00 50.66 84 ARG B C 1
ATOM 1628 O O . ARG B 1 84 ? 4.586 2.627 28.199 1.00 52.33 84 ARG B O 1
ATOM 1636 N N . SER B 1 85 ? 5.543 1.048 29.487 1.00 52.78 85 SER B N 1
ATOM 1637 C CA . SER B 1 85 ? 6.857 1.244 28.907 1.00 63.05 85 SER B CA 1
ATOM 1638 C C . SER B 1 85 ? 7.205 0.172 27.875 1.00 67.20 85 SER B C 1
ATOM 1639 O O . SER B 1 85 ? 8.005 0.417 26.976 1.00 64.72 85 SER B O 1
ATOM 1642 N N . LEU B 1 86 ? 6.620 -1.017 28.011 1.00 73.68 86 LEU B N 1
ATOM 1643 C CA . LEU B 1 86 ? 6.867 -2.093 27.052 1.00 78.13 86 LEU B CA 1
ATOM 1644 C C . LEU B 1 86 ? 6.059 -1.749 25.809 1.00 79.56 86 LEU B C 1
ATOM 1645 O O . LEU B 1 86 ? 6.207 -2.368 24.757 1.00 80.81 86 LEU B O 1
ATOM 1650 N N . THR B 1 87 ? 5.198 -0.748 25.955 1.00 81.82 87 THR B N 1
ATOM 1651 C CA . THR B 1 87 ? 4.356 -0.269 24.871 1.00 84.36 87 THR B CA 1
ATOM 1652 C C . THR B 1 87 ? 5.255 0.414 23.833 1.00 89.43 87 THR B C 1
ATOM 1653 O O . THR B 1 87 ? 4.780 1.085 22.914 1.00 92.00 87 THR B O 1
ATOM 1657 N N . VAL B 1 88 ? 6.563 0.235 23.985 1.00 91.11 88 VAL B N 1
ATOM 1658 C CA . VAL B 1 88 ? 7.522 0.813 23.053 1.00 97.18 88 VAL B CA 1
ATOM 1659 C C . VAL B 1 88 ? 7.650 -0.074 21.810 1.00 101.22 88 VAL B C 1
ATOM 1660 O O . VAL B 1 88 ? 7.084 0.250 20.774 1.00 102.97 88 VAL B O 1
ATOM 1664 N N . HIS B 1 89 ? 8.379 -1.187 21.913 1.00 105.97 89 HIS B N 1
ATOM 1665 C CA . HIS B 1 89 ? 8.551 -2.113 20.783 1.00 108.44 89 HIS B CA 1
ATOM 1666 C C . HIS B 1 89 ? 7.322 -3.016 20.668 1.00 109.18 89 HIS B C 1
ATOM 1667 O O . HIS B 1 89 ? 7.428 -4.243 20.635 1.00 108.97 89 HIS B O 1
ATOM 1674 N N . THR B 1 90 ? 6.158 -2.385 20.573 1.00 111.89 90 THR B N 1
ATOM 1675 C CA . THR B 1 90 ? 4.893 -3.100 20.529 1.00 115.08 90 THR B CA 1
ATOM 1676 C C . THR B 1 90 ? 4.487 -3.883 19.290 1.00 116.89 90 THR B C 1
ATOM 1677 O O . THR B 1 90 ? 3.534 -4.661 19.369 1.00 118.53 90 THR B O 1
ATOM 1681 N N . TYR B 1 91 ? 5.145 -3.711 18.145 1.00 118.07 91 TYR B N 1
ATOM 1682 C CA . TYR B 1 91 ? 4.699 -4.532 17.025 1.00 118.43 91 TYR B CA 1
ATOM 1683 C C . TYR B 1 91 ? 5.143 -5.965 17.290 1.00 115.31 91 TYR B C 1
ATOM 1684 O O . TYR B 1 91 ? 5.393 -6.752 16.373 1.00 116.96 91 TYR B O 1
ATOM 1693 N N . ASN B 1 92 ? 5.261 -6.275 18.574 1.00 109.31 92 ASN B N 1
ATOM 1694 C CA . ASN B 1 92 ? 5.614 -7.601 19.028 1.00 101.49 92 ASN B CA 1
ATOM 1695 C C . ASN B 1 92 ? 4.251 -8.180 19.350 1.00 95.89 92 ASN B C 1
ATOM 1696 O O . ASN B 1 92 ? 3.862 -8.258 20.512 1.00 97.12 92 ASN B O 1
ATOM 1701 N N . GLU B 1 93 ? 3.518 -8.549 18.303 1.00 88.57 93 GLU B N 1
ATOM 1702 C CA . GLU B 1 93 ? 2.179 -9.106 18.445 1.00 82.78 93 GLU B CA 1
ATOM 1703 C C . GLU B 1 93 ? 1.921 -9.769 19.786 1.00 75.07 93 GLU B C 1
ATOM 1704 O O . GLU B 1 93 ? 0.933 -9.453 20.450 1.00 75.80 93 GLU B O 1
ATOM 1710 N N . PRO B 1 94 ? 2.800 -10.697 20.204 1.00 65.82 94 PRO B N 1
ATOM 1711 C CA . PRO B 1 94 ? 2.598 -11.362 21.494 1.00 60.13 94 PRO B CA 1
ATOM 1712 C C . PRO B 1 94 ? 2.397 -10.342 22.614 1.00 54.05 94 PRO B C 1
ATOM 1713 O O . PRO B 1 94 ? 1.447 -10.441 23.391 1.00 40.07 94 PRO B O 1
ATOM 1717 N N . LEU B 1 95 ? 3.297 -9.361 22.671 1.00 50.59 95 LEU B N 1
ATOM 1718 C CA . LEU B 1 95 ? 3.265 -8.310 23.690 1.00 57.00 95 LEU B CA 1
ATOM 1719 C C . LEU B 1 95 ? 2.048 -7.400 23.585 1.00 52.67 95 LEU B C 1
ATOM 1720 O O . LEU B 1 95 ? 1.330 -7.204 24.562 1.00 53.82 95 LEU B O 1
ATOM 1725 N N . ALA B 1 96 ? 1.817 -6.836 22.405 1.00 52.25 96 ALA B N 1
ATOM 1726 C CA . ALA B 1 96 ? 0.670 -5.966 22.233 1.00 51.27 96 ALA B CA 1
ATOM 1727 C C . ALA B 1 96 ? -0.578 -6.720 22.687 1.00 50.79 96 ALA B C 1
ATOM 1728 O O . ALA B 1 96 ? -1.420 -6.175 23.415 1.00 45.76 96 ALA B O 1
ATOM 1730 N N . ARG B 1 97 ? -0.681 -7.982 22.272 1.00 46.41 97 ARG B N 1
ATOM 1731 C CA . ARG B 1 97 ? -1.834 -8.803 22.625 1.00 44.56 97 ARG B CA 1
ATOM 1732 C C . ARG B 1 97 ? -1.927 -9.071 24.124 1.00 36.75 97 ARG B C 1
ATOM 1733 O O . ARG B 1 97 ? -3.020 -9.077 24.690 1.00 36.64 97 ARG B O 1
ATOM 1741 N N . ALA B 1 98 ? -0.784 -9.276 24.772 1.00 36.88 98 ALA B N 1
ATOM 1742 C CA . ALA B 1 98 ? -0.770 -9.516 26.213 1.00 37.67 98 ALA B CA 1
ATOM 1743 C C . ALA B 1 98 ? -1.190 -8.256 26.983 1.00 37.48 98 ALA B C 1
ATOM 1744 O O . ALA B 1 98 ? -1.813 -8.330 28.050 1.00 31.85 98 ALA B O 1
ATOM 1746 N N . ILE B 1 99 ? -0.846 -7.090 26.448 1.00 33.94 99 ILE B N 1
ATOM 1747 C CA . ILE B 1 99 ? -1.214 -5.844 27.123 1.00 31.93 99 ILE B CA 1
ATOM 1748 C C . ILE B 1 99 ? -2.705 -5.613 26.917 1.00 24.15 99 ILE B C 1
ATOM 1749 O O . ILE B 1 99 ? -3.432 -5.294 27.851 1.00 25.77 99 ILE B O 1
ATOM 1754 N N . PHE B 1 100 ? -3.166 -5.788 25.680 1.00 31.92 100 PHE B N 1
ATOM 1755 C CA . PHE B 1 100 ? -4.581 -5.593 25.388 1.00 29.78 100 PHE B CA 1
ATOM 1756 C C . PHE B 1 100 ? -5.423 -6.443 26.316 1.00 29.23 100 PHE B C 1
ATOM 1757 O O . PHE B 1 100 ? -6.440 -5.988 26.837 1.00 29.97 100 PHE B O 1
ATOM 1765 N N . ARG B 1 101 ? -4.989 -7.681 26.543 1.00 31.50 101 ARG B N 1
ATOM 1766 C CA . ARG B 1 101 ? -5.721 -8.609 27.418 1.00 32.01 101 ARG B CA 1
ATOM 1767 C C . ARG B 1 101 ? -5.853 -8.068 28.847 1.00 28.66 101 ARG B C 1
ATOM 1768 O O . ARG B 1 101 ? -6.808 -8.374 29.575 1.00 30.03 101 ARG B O 1
ATOM 1776 N N . ARG B 1 102 ? -4.914 -7.229 29.251 1.00 32.87 102 ARG B N 1
ATOM 1777 C CA . ARG B 1 102 ? -4.982 -6.664 30.596 1.00 33.83 102 ARG B CA 1
ATOM 1778 C C . ARG B 1 102 ? -5.744 -5.336 30.665 1.00 27.41 102 ARG B C 1
ATOM 1779 O O . ARG B 1 102 ? -6.053 -4.860 31.741 1.00 28.78 102 ARG B O 1
ATOM 1787 N N . LEU B 1 103 ? -6.053 -4.731 29.522 1.00 34.42 103 LEU B N 1
ATOM 1788 C CA . LEU B 1 103 ? -6.744 -3.434 29.561 1.00 29.75 103 LEU B CA 1
ATOM 1789 C C . LEU B 1 103 ? -8.050 -3.418 30.336 1.00 28.57 103 LEU B C 1
ATOM 1790 O O . LEU B 1 103 ? -8.335 -2.455 31.029 1.00 32.07 103 LEU B O 1
ATOM 1795 N N . PRO B 1 104 ? -8.869 -4.479 30.237 1.00 30.05 104 PRO B N 1
ATOM 1796 C CA . PRO B 1 104 ? -10.119 -4.432 31.004 1.00 31.63 104 PRO B CA 1
ATOM 1797 C C . PRO B 1 104 ? -9.870 -4.233 32.531 1.00 28.42 104 PRO B C 1
ATOM 1798 O O . PRO B 1 104 ? -10.560 -3.460 33.179 1.00 27.61 104 PRO B O 1
ATOM 1802 N N . ASP B 1 105 ? -8.897 -4.929 33.098 1.00 29.09 105 ASP B N 1
ATOM 1803 C CA . ASP B 1 105 ? -8.597 -4.755 34.526 1.00 28.38 105 ASP B CA 1
ATOM 1804 C C . ASP B 1 105 ? -7.961 -3.366 34.789 1.00 19.25 105 ASP B C 1
ATOM 1805 O O . ASP B 1 105 ? -8.309 -2.698 35.747 1.00 27.57 105 ASP B O 1
ATOM 1810 N N . TYR B 1 106 ? -7.029 -2.953 33.943 1.00 23.50 106 TYR B N 1
ATOM 1811 C CA . TYR B 1 106 ? -6.410 -1.645 34.135 1.00 28.44 106 TYR B CA 1
ATOM 1812 C C . TYR B 1 106 ? -7.476 -0.571 34.127 1.00 30.66 106 TYR B C 1
ATOM 1813 O O . TYR B 1 106 ? -7.542 0.244 35.046 1.00 28.97 106 TYR B O 1
ATOM 1822 N N . ALA B 1 107 ? -8.334 -0.581 33.102 1.00 29.46 107 ALA B N 1
ATOM 1823 C CA . ALA B 1 107 ? -9.406 0.406 33.003 1.00 27.64 107 ALA B CA 1
ATOM 1824 C C . ALA B 1 107 ? -10.307 0.391 34.228 1.00 27.07 107 ALA B C 1
ATOM 1825 O O . ALA B 1 107 ? -10.658 1.448 34.743 1.00 31.07 107 ALA B O 1
ATOM 1827 N N . ARG B 1 108 ? -10.698 -0.791 34.696 1.00 26.03 108 ARG B N 1
ATOM 1828 C CA . ARG B 1 108 ? -11.558 -0.873 35.878 1.00 36.68 108 ARG B CA 1
ATOM 1829 C C . ARG B 1 108 ? -10.830 -0.386 37.148 1.00 35.81 108 ARG B C 1
ATOM 1830 O O . ARG B 1 108 ? -11.427 0.269 38.002 1.00 36.85 108 ARG B O 1
ATOM 1838 N N . LEU B 1 109 ? -9.550 -0.716 37.281 1.00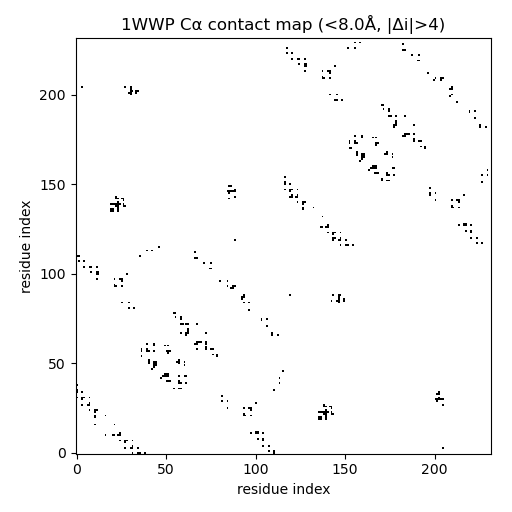 35.18 109 LEU B N 1
ATOM 1839 C CA . LEU B 1 109 ? -8.786 -0.260 38.454 1.00 33.76 109 LEU B CA 1
ATOM 1840 C C . LEU B 1 109 ? -8.742 1.279 38.522 1.00 27.19 109 LEU B C 1
ATOM 1841 O O . LEU B 1 109 ? -9.068 1.881 39.544 1.00 37.23 109 LEU B O 1
ATOM 1854 N N . GLU B 1 111 ? -10.650 3.478 37.102 1.00 29.14 111 GLU B N 1
ATOM 1855 C CA . GLU B 1 111 ? -11.990 4.044 37.322 1.00 32.45 111 GLU B CA 1
ATOM 1856 C C . GLU B 1 111 ? -12.270 4.030 38.838 1.00 36.41 111 GLU B C 1
ATOM 1857 O O . GLU B 1 111 ? -12.738 5.013 39.416 1.00 25.57 111 GLU B O 1
ATOM 1863 N N . GLN B 1 112 ? -12.012 2.890 39.476 1.00 33.33 112 GLN B N 1
ATOM 1864 C CA . GLN B 1 112 ? -12.231 2.787 40.913 1.00 41.28 112 GLN B CA 1
ATOM 1865 C C . GLN B 1 112 ? -11.390 3.816 41.662 1.00 33.72 112 GLN B C 1
ATOM 1866 O O . GLN B 1 112 ? -11.928 4.654 42.374 1.00 41.14 112 GLN B O 1
ATOM 1872 N N . VAL B 1 113 ? -10.074 3.768 41.483 1.00 39.30 113 VAL B N 1
ATOM 1873 C CA . VAL B 1 113 ? -9.186 4.685 42.193 1.00 42.77 113 VAL B CA 1
ATOM 1874 C C . VAL B 1 113 ? -9.557 6.153 42.010 1.00 42.51 113 VAL B C 1
ATOM 1875 O O . VAL B 1 113 ? -9.665 6.884 42.992 1.00 38.54 113 VAL B O 1
ATOM 1879 N N . LEU B 1 114 ? -9.743 6.585 40.765 1.00 38.25 114 LEU B N 1
ATOM 1880 C CA . LEU B 1 114 ? -10.119 7.972 40.505 1.00 37.28 114 LEU B CA 1
ATOM 1881 C C . LEU B 1 114 ? -11.414 8.294 41.233 1.00 38.29 114 LEU B C 1
ATOM 1882 O O . LEU B 1 114 ? -11.629 9.423 41.660 1.00 40.27 114 LEU B O 1
ATOM 1887 N N . GLY B 1 115 ? -12.273 7.291 41.391 1.00 37.66 115 GLY B N 1
ATOM 1888 C CA . GLY B 1 115 ? -13.541 7.522 42.054 1.00 34.50 115 GLY B CA 1
ATOM 1889 C C . GLY B 1 115 ? -13.384 7.817 43.530 1.00 40.25 115 GLY B C 1
ATOM 1890 O O . GLY B 1 115 ? -14.264 8.405 44.146 1.00 37.51 115 GLY B O 1
ATOM 1891 N N . ARG B 1 116 ? -12.252 7.405 44.090 1.00 40.85 116 ARG B N 1
ATOM 1892 C CA . ARG B 1 116 ? -11.946 7.609 45.502 1.00 42.72 116 ARG B CA 1
ATOM 1893 C C . ARG B 1 116 ? -11.236 8.928 45.745 1.00 42.21 116 ARG B C 1
ATOM 1894 O O . ARG B 1 116 ? -11.151 9.396 46.880 1.00 48.39 116 ARG B O 1
ATOM 1902 N N . LEU B 1 117 ? -10.695 9.512 44.686 1.00 45.24 117 LEU B N 1
ATOM 1903 C CA . LEU B 1 117 ? -9.986 10.775 44.807 1.00 49.18 117 LEU B CA 1
ATOM 1904 C C . LEU B 1 117 ? -10.986 11.915 44.864 1.00 57.70 117 LEU B C 1
ATOM 1905 O O . LEU B 1 117 ? -10.603 13.069 45.012 1.00 57.91 117 LEU B O 1
ATOM 1910 N N . ARG B 1 118 ? -12.268 11.578 44.752 1.00 71.75 118 ARG B N 1
ATOM 1911 C CA . ARG B 1 118 ? -13.343 12.566 44.762 1.00 84.00 118 ARG B CA 1
ATOM 1912 C C . ARG B 1 118 ? -14.383 12.330 45.853 1.00 90.04 118 ARG B C 1
ATOM 1913 O O . ARG B 1 118 ? -14.539 13.145 46.759 1.00 92.88 118 ARG B O 1
ATOM 1921 N N . ARG B 1 119 ? -15.097 11.214 45.741 1.00 96.83 119 ARG B N 1
ATOM 1922 C CA . ARG B 1 119 ? -16.154 10.836 46.678 1.00 102.70 119 ARG B CA 1
ATOM 1923 C C . ARG B 1 119 ? -15.696 10.754 48.132 1.00 103.39 119 ARG B C 1
ATOM 1924 O O . ARG B 1 119 ? -15.724 9.638 48.696 1.00 104.60 119 ARG B O 1
#

B-factor: mean 47.27, std 21.24, range [14.3, 139.12]

Radius of gyration: 19.24 Å; Cα contacts (8 Å, |Δi|>4): 264; chains: 2; bounding box: 49×31×50 Å

Foldseek 3Di:
DVVLLVVLVVQLPDPDDDVVSLLVNLVSLLVVLVVVLVLLQVLCCVPVVDHDDDSLRSLVSCPVVPLAPVVLSVLSVVVVLSVCSVVCVDVVSSVVSSVSSVVVSVNCVSVVVSPD/DVVLLVVLVVQLPDPDDDPVSLLVNLVSLLVVLVVVLVLLQVLCCPPVVDHADDSLSSLVVCCVVPLDPPVLSVLSVVCVLSVVNPPPVPVVSSVVVSVCSVVSSVNVSSVVVSPD

InterPro domains:
  IPR010235 Probable ribonuclease HepT [PF08780] (3-118)
  IPR010235 Probable ribonuclease HepT [TIGR01987] (3-118)

Organism: Thermus thermophilus (strain ATCC 27634 / DSM 579 / HB8) (NCBI:txid300852)

Nearest PDB structures (foldseek):
  1wwp-assembly1_B  TM=9.972E-01  e=1.021E-13  Thermus thermophilus HB8
  7aer-assembly1_B  TM=7.106E-01  e=1.957E-02  Shewanella oneidensis MR-1
  6m6u-assembly1_D  TM=7.485E-01  e=5.134E-02  Shewanella oneidensis MR-1
  7bxo-assembly1_D  TM=7.549E-01  e=5.416E-02  Shewanella oneidensis MR-1
  6m6u-assembly1_I  TM=6.817E-01  e=5.416E-02  Shewanella oneidensis MR-1

CATH classification: 1.20.120.330

Sequence (232 aa):
AEKALATLKELAFLEDPSPVERDAAIQRFEYTFEAFWKALQAYLREKEGLEGASPKGVIRLAREVGLLRDEEARLALGVDDRSLTVHTYNEPLARAIFRRLPDYARLEQVLGRLRRAEKALATLKELAFLEDPSPVERDAAIQRFEYTFEAFWKALQAYLREKEGLEGASPKGVIRLAREVGLLRDEEARLALGVDDRSLTVHTYNEPLARAIFRRLPDYARLEQVLGRLRR

Secondary structure (DSSP, 8-state):
-HHHHHHHHHHHT-SS--HHHHHHHHHHHHHHHHHHHHHHHHHIIIII-----SHHHHHHHHHHHTSS-HHHHHHHH--HHHHHGGGTTSHHHHHHHHHHHHHHHH--HHHHHT--/-HHHHHHHHHHHT-SS--HHHHHHHHHHHHHHHHHHHHHHHHHHHHHH-----SHHHHHHHHHTTTSS-HHHHHHHH--HHHHHTSS---HHHHHHHHHHHHHHHH--HHHHHTT-